Protein AF-A0AAD9NAH0-F1 (afdb_monomer)

Mean predicted aligned error: 8.07 Å

Solvent-accessible surface area (backbone atoms only — not comparable to full-atom values): 16001 Å² total; per-residue (Å²): 136,70,87,91,68,84,84,87,86,88,79,68,92,89,64,95,70,77,96,64,99,73,86,85,85,85,81,62,38,52,74,70,49,44,52,53,47,44,48,63,75,26,64,94,33,66,68,57,35,50,52,53,53,53,50,35,73,74,32,60,63,52,41,63,46,26,30,40,62,69,46,34,51,51,50,52,53,46,51,52,56,45,69,72,42,98,57,91,63,80,84,70,66,48,70,48,54,46,52,54,48,44,54,51,49,38,28,24,74,56,28,81,91,35,63,83,63,50,66,94,83,39,46,65,61,50,40,76,72,43,29,68,41,54,51,21,48,8,46,44,22,26,55,26,58,73,36,88,72,66,52,66,74,38,44,66,65,55,30,59,64,30,65,51,47,77,79,43,51,45,29,56,63,49,41,84,42,77,48,86,49,99,47,84,92,41,68,48,72,30,32,27,47,86,38,69,69,56,31,29,44,30,15,22,54,31,46,73,76,43,64,67,69,62,58,52,59,46,68,66,44,72,66,45,32,66,77,38,46,70,30,51,52,29,38,48,37,48,71,71,33,76,92,34,39,64,61,54,55,53,50,51,56,48,57,80,72,56,59,66,87,83,55,65,75,76,77,75,82,73,87,75,133

Radius of gyration: 20.28 Å; Cα contacts (8 Å, |Δi|>4): 269; chains: 1; bounding box: 57×53×48 Å

Organism: Ridgeia piscesae (NCBI:txid27915)

Sequence (273 aa):
MLPGARIVITSRPGCNLPPCNRTIEVNGFTDDSIQNYIEQFSRDNNELKVFIGDYLKNNVNIASMCYLPVHCNFVCVCLSDMRLSTQSAPAVTTMTQLYVLAAINLAKKLHPALKQINMQSNSKLFFDTVGNSLICHSELAKNNTMSTPVRILCCQRDLDDFGVHEKDRGTGFLAECQMHGKTACFKCKCWTFNHLTLQEMFAAIGLLRGPQQALLQLVKDKDSIRQREVLIKFVIGLWCDSQNTWFMEHLDSVRDQLDPQTHPHPGKLTHSV

pLDDT: mean 83.23, std 14.76, range [27.69, 97.5]

Structure (mmCIF, N/CA/C/O backbone):
data_AF-A0AAD9NAH0-F1
#
_entry.id   AF-A0AAD9NAH0-F1
#
loop_
_atom_site.group_PDB
_atom_site.id
_atom_site.type_symbol
_atom_site.label_atom_id
_atom_site.label_alt_id
_atom_site.label_comp_id
_atom_site.label_asym_id
_atom_site.label_entity_id
_atom_site.label_seq_id
_atom_site.pdbx_PDB_ins_code
_atom_site.Cartn_x
_atom_site.Cartn_y
_atom_site.Cartn_z
_atom_site.occupancy
_atom_site.B_iso_or_equiv
_atom_site.auth_seq_id
_atom_site.auth_comp_id
_atom_site.auth_asym_id
_atom_site.auth_atom_id
_atom_site.pdbx_PDB_model_num
ATOM 1 N N . MET A 1 1 ? 17.352 -28.408 -19.191 1.00 74.31 1 MET A N 1
ATOM 2 C CA . MET A 1 1 ? 15.883 -28.196 -19.168 1.00 74.31 1 MET A CA 1
ATOM 3 C C . MET A 1 1 ? 15.226 -29.380 -18.472 1.00 74.31 1 MET A C 1
ATOM 5 O O . MET A 1 1 ? 15.871 -30.415 -18.393 1.00 74.31 1 MET A O 1
ATOM 9 N N . LEU A 1 2 ? 14.005 -29.230 -17.947 1.00 88.44 2 LEU A N 1
ATOM 10 C CA . LEU A 1 2 ? 13.266 -30.281 -17.228 1.00 88.44 2 LEU A CA 1
ATOM 11 C C . LEU A 1 2 ? 12.086 -30.771 -18.095 1.00 88.44 2 LEU A C 1
ATOM 13 O O . LEU A 1 2 ? 11.027 -30.140 -18.067 1.00 88.44 2 LEU A O 1
ATOM 17 N N . PRO A 1 3 ? 12.249 -31.837 -18.906 1.00 89.00 3 PRO A N 1
ATOM 18 C CA . PRO A 1 3 ? 11.187 -32.332 -19.782 1.00 89.00 3 PRO A CA 1
ATOM 19 C C . PRO A 1 3 ? 9.946 -32.760 -18.988 1.00 89.00 3 PRO A C 1
ATOM 21 O O . PRO A 1 3 ? 10.064 -33.379 -17.935 1.00 89.00 3 PRO A O 1
ATOM 24 N N . GLY A 1 4 ? 8.753 -32.424 -19.485 1.00 90.12 4 GLY A N 1
ATOM 25 C CA . GLY A 1 4 ? 7.474 -32.760 -18.841 1.00 90.12 4 GLY A CA 1
ATOM 26 C C . GLY A 1 4 ? 7.061 -31.850 -17.675 1.00 90.12 4 GLY A C 1
ATOM 27 O O . GLY A 1 4 ? 5.945 -31.985 -17.170 1.00 90.12 4 GLY A O 1
ATOM 28 N N . ALA A 1 5 ? 7.909 -30.902 -17.261 1.00 93.06 5 ALA A N 1
ATOM 29 C CA . ALA A 1 5 ? 7.538 -29.913 -16.254 1.00 93.06 5 ALA A CA 1
ATOM 30 C C . ALA A 1 5 ? 6.435 -28.974 -16.773 1.00 93.06 5 ALA A C 1
ATOM 32 O O . ALA A 1 5 ? 6.455 -28.543 -17.926 1.00 93.06 5 ALA A O 1
ATOM 33 N N . ARG A 1 6 ? 5.484 -28.624 -15.898 1.00 92.19 6 ARG A N 1
ATOM 34 C CA . ARG A 1 6 ? 4.478 -27.583 -16.156 1.00 92.19 6 ARG A CA 1
ATOM 35 C C . ARG A 1 6 ? 4.912 -26.296 -15.470 1.00 92.19 6 ARG A C 1
ATOM 37 O O . ARG A 1 6 ? 5.282 -26.325 -14.300 1.00 92.19 6 ARG A O 1
ATOM 44 N N . ILE A 1 7 ? 4.849 -25.184 -16.194 1.00 91.12 7 ILE A N 1
ATOM 45 C CA . ILE A 1 7 ? 5.212 -23.859 -15.690 1.00 91.12 7 ILE A CA 1
ATOM 46 C C . ILE A 1 7 ? 3.944 -23.010 -15.662 1.00 91.12 7 ILE A C 1
ATOM 48 O O . ILE A 1 7 ? 3.229 -22.928 -16.658 1.00 91.12 7 ILE A O 1
ATOM 52 N N . VAL A 1 8 ? 3.674 -22.388 -14.516 1.00 94.19 8 VAL A N 1
ATOM 53 C CA . VAL A 1 8 ? 2.624 -21.378 -14.362 1.00 94.19 8 VAL A CA 1
ATOM 54 C C . VAL A 1 8 ? 3.317 -20.043 -14.137 1.00 94.19 8 VAL A C 1
ATOM 56 O O . VAL A 1 8 ? 4.137 -19.922 -13.230 1.00 94.19 8 VAL A O 1
ATOM 59 N N . ILE A 1 9 ? 3.007 -19.061 -14.980 1.00 91.75 9 ILE A N 1
ATOM 60 C CA . ILE A 1 9 ? 3.555 -17.707 -14.894 1.00 91.75 9 ILE A CA 1
ATOM 61 C C . ILE A 1 9 ? 2.402 -16.770 -14.553 1.00 91.75 9 ILE A C 1
ATOM 63 O O . ILE A 1 9 ? 1.382 -16.771 -15.238 1.00 91.75 9 ILE A O 1
ATOM 67 N N . THR A 1 10 ? 2.568 -15.971 -13.503 1.00 92.31 10 THR A N 1
ATOM 68 C CA . THR A 1 10 ? 1.651 -14.881 -13.163 1.00 92.31 10 THR A CA 1
ATOM 69 C C . THR A 1 10 ? 2.269 -13.554 -13.585 1.00 92.31 10 THR A C 1
ATOM 71 O O . THR A 1 10 ? 3.486 -13.371 -13.525 1.00 92.31 10 THR A O 1
ATOM 74 N N . SER A 1 11 ? 1.445 -12.626 -14.067 1.00 86.06 11 SER A N 1
ATOM 75 C CA . SER A 1 11 ? 1.924 -11.326 -14.532 1.00 86.06 11 SER A CA 1
ATOM 76 C C . SER A 1 11 ? 0.834 -10.265 -14.488 1.00 86.06 11 SER A C 1
ATOM 78 O O . SER A 1 11 ? -0.351 -10.594 -14.541 1.00 86.06 11 SER A O 1
ATOM 80 N N . ARG A 1 12 ? 1.238 -8.992 -14.410 1.00 80.88 12 ARG A N 1
ATOM 81 C CA . ARG A 1 12 ? 0.324 -7.865 -14.629 1.00 80.88 12 ARG A CA 1
ATOM 82 C C . ARG A 1 12 ? -0.001 -7.764 -16.131 1.00 80.88 12 ARG A C 1
ATOM 84 O O . ARG A 1 12 ? 0.825 -8.151 -16.965 1.00 80.88 12 ARG A O 1
ATOM 91 N N . PRO A 1 13 ? -1.169 -7.217 -16.507 1.00 77.75 13 PRO A N 1
ATOM 92 C CA . PRO A 1 13 ? -1.475 -6.951 -17.907 1.00 77.75 13 PRO A CA 1
ATOM 93 C C . PRO A 1 13 ? -0.401 -6.071 -18.562 1.00 77.75 13 PRO A C 1
ATOM 95 O O . PRO A 1 13 ? 0.027 -5.070 -17.994 1.00 77.75 13 PRO A O 1
ATOM 98 N N . GLY A 1 14 ? 0.010 -6.415 -19.784 1.00 73.06 14 GLY A N 1
ATOM 99 C CA . GLY A 1 14 ? 0.974 -5.622 -20.557 1.00 73.06 14 GLY A CA 1
ATOM 100 C C . GLY A 1 14 ? 2.451 -5.964 -20.341 1.00 73.06 14 GLY A C 1
ATOM 101 O O . GLY A 1 14 ? 3.299 -5.290 -20.919 1.00 73.06 14 GLY A O 1
ATOM 102 N N . CYS A 1 15 ? 2.782 -6.998 -19.565 1.00 75.88 15 CYS A N 1
ATOM 103 C CA . CYS A 1 15 ? 4.139 -7.545 -19.541 1.00 75.88 15 CYS A CA 1
ATOM 104 C C . CYS A 1 15 ? 4.410 -8.449 -20.757 1.00 75.88 15 CYS A C 1
ATOM 106 O O . CYS A 1 15 ? 3.529 -9.181 -21.211 1.00 75.88 15 CYS A O 1
ATOM 108 N N . ASN A 1 16 ? 5.655 -8.451 -21.242 1.00 81.56 16 ASN A N 1
ATOM 109 C CA . ASN A 1 16 ? 6.102 -9.377 -22.282 1.00 81.56 16 ASN A CA 1
ATOM 110 C C . ASN A 1 16 ? 6.294 -10.775 -21.681 1.00 81.56 16 ASN A C 1
ATOM 112 O O . ASN A 1 16 ? 7.205 -10.991 -20.881 1.00 81.56 16 ASN A O 1
ATOM 116 N N . LEU A 1 17 ? 5.428 -11.713 -22.061 1.00 84.81 17 LEU A N 1
ATOM 117 C CA . LEU A 1 17 ? 5.468 -13.100 -21.602 1.00 84.81 17 LEU A CA 1
ATOM 118 C C . LEU A 1 17 ? 6.035 -14.027 -22.685 1.00 84.81 17 LEU A C 1
ATOM 120 O O . LEU A 1 17 ? 5.834 -13.769 -23.874 1.00 84.81 17 LEU A O 1
ATOM 124 N N . PRO A 1 18 ? 6.727 -15.117 -22.302 1.00 87.88 18 PRO A N 1
ATOM 125 C CA . PRO A 1 18 ? 7.081 -16.161 -23.255 1.00 87.88 18 PRO A CA 1
ATOM 126 C C . PRO A 1 18 ? 5.810 -16.828 -23.818 1.00 87.88 18 PRO A C 1
ATOM 128 O O . PRO A 1 18 ? 4.748 -16.738 -23.198 1.00 87.88 18 PRO A O 1
ATOM 131 N N . PRO A 1 19 ? 5.892 -17.532 -24.962 1.00 88.81 19 PRO A N 1
ATOM 132 C CA . PRO A 1 19 ? 4.758 -18.277 -25.500 1.00 88.81 19 PRO A CA 1
ATOM 133 C C . PRO A 1 19 ? 4.186 -19.269 -24.472 1.00 88.81 19 PRO A C 1
ATOM 135 O O . PRO A 1 19 ? 4.874 -20.193 -24.039 1.00 88.81 19 PRO A O 1
ATOM 138 N N . CYS A 1 20 ? 2.920 -19.081 -24.092 1.00 89.94 20 CYS A N 1
ATOM 139 C CA . CYS A 1 20 ? 2.201 -19.929 -23.138 1.00 89.94 20 CYS A CA 1
ATOM 140 C C . CYS A 1 20 ? 1.167 -20.799 -23.864 1.00 89.94 20 CYS A C 1
ATOM 142 O O . CYS A 1 20 ? 0.464 -20.325 -24.752 1.00 89.94 20 CYS A O 1
ATOM 144 N N . ASN A 1 21 ? 1.010 -22.065 -23.455 1.00 93.44 21 ASN A N 1
ATOM 145 C CA . ASN A 1 21 ? -0.022 -22.943 -24.029 1.00 93.44 21 ASN A CA 1
ATOM 146 C C . ASN A 1 21 ? -1.450 -22.516 -23.659 1.00 93.44 21 ASN A C 1
ATOM 148 O O . ASN A 1 21 ? -2.397 -22.865 -24.359 1.00 93.44 21 ASN A O 1
ATOM 152 N N . ARG A 1 22 ? -1.611 -21.836 -22.517 1.00 93.38 22 ARG A N 1
ATOM 153 C CA . ARG A 1 22 ? -2.884 -21.334 -21.994 1.00 93.38 22 ARG A CA 1
ATOM 154 C C . ARG A 1 22 ? -2.652 -20.011 -21.276 1.00 93.38 22 ARG A C 1
ATOM 156 O O . ARG A 1 22 ? -1.635 -19.856 -20.602 1.00 93.38 22 ARG A O 1
ATOM 163 N N . THR A 1 23 ? -3.638 -19.128 -21.368 1.00 91.94 23 THR A N 1
ATOM 164 C CA . THR A 1 23 ? -3.687 -17.854 -20.648 1.00 91.94 23 THR A CA 1
ATOM 165 C C . THR A 1 23 ? -5.020 -17.777 -19.921 1.00 91.94 23 THR A C 1
ATOM 167 O O . THR A 1 23 ? -6.053 -18.114 -20.497 1.00 91.94 23 THR A O 1
ATOM 170 N N . ILE A 1 24 ? -4.988 -17.384 -18.650 1.00 92.81 24 ILE A N 1
ATOM 171 C CA . ILE A 1 24 ? -6.172 -17.214 -17.805 1.00 92.81 24 ILE A CA 1
ATOM 172 C C . ILE A 1 24 ? -6.090 -15.817 -17.197 1.00 92.81 24 ILE A C 1
ATOM 174 O O . ILE A 1 24 ? -5.034 -15.428 -16.697 1.00 92.81 24 ILE A O 1
ATOM 178 N N . GLU A 1 25 ? -7.196 -15.082 -17.240 1.00 91.69 25 GLU A N 1
ATOM 179 C CA . GLU A 1 25 ? -7.344 -13.796 -16.562 1.00 91.69 25 GLU A CA 1
ATOM 180 C C . GLU A 1 25 ? -8.035 -13.997 -15.208 1.00 91.69 25 GLU A C 1
ATOM 182 O O . GLU A 1 25 ? -8.984 -14.774 -15.093 1.00 91.69 25 GLU A O 1
ATOM 187 N N . VAL A 1 26 ? -7.533 -13.328 -14.168 1.00 91.19 26 VAL A N 1
ATOM 188 C CA . VAL A 1 26 ? -8.085 -13.407 -12.809 1.00 91.19 26 VAL A CA 1
ATOM 189 C C . VAL A 1 26 ? -8.925 -12.157 -12.543 1.00 91.19 26 VAL A C 1
ATOM 191 O O . VAL A 1 26 ? -8.387 -11.093 -12.246 1.00 91.19 26 VAL A O 1
ATOM 194 N N . ASN A 1 27 ? -10.248 -12.312 -12.613 1.00 88.50 27 ASN A N 1
ATOM 195 C CA . ASN A 1 27 ? -11.243 -11.233 -12.540 1.00 88.50 27 ASN A CA 1
ATOM 196 C C . ASN A 1 27 ? -11.702 -10.892 -11.106 1.00 88.50 27 ASN A C 1
ATOM 198 O O . ASN A 1 27 ? -12.861 -10.574 -10.895 1.00 88.50 27 ASN A O 1
ATOM 202 N N . GLY A 1 28 ? -10.838 -10.990 -10.094 1.00 92.75 28 GLY A N 1
ATOM 203 C CA . GLY A 1 28 ? -11.181 -10.538 -8.735 1.00 92.75 28 GLY A CA 1
ATOM 204 C C . GLY A 1 28 ? -12.429 -11.187 -8.103 1.00 92.75 28 GLY A C 1
ATOM 205 O O . GLY A 1 28 ? -12.752 -12.345 -8.363 1.00 92.75 28 GLY A O 1
ATOM 206 N N . PHE A 1 29 ? -13.082 -10.450 -7.204 1.00 96.12 29 PHE A N 1
ATOM 207 C CA . PHE A 1 29 ? -14.269 -10.859 -6.455 1.00 96.12 29 PHE A CA 1
ATOM 208 C C . PHE A 1 29 ? -15.564 -10.380 -7.111 1.00 96.12 29 PHE A C 1
ATOM 210 O O . PHE A 1 29 ? -15.693 -9.222 -7.488 1.00 96.12 29 PHE A O 1
ATOM 217 N N . THR A 1 30 ? -16.560 -11.263 -7.152 1.00 95.31 30 THR A N 1
ATOM 218 C CA . THR A 1 30 ? -17.965 -10.891 -7.372 1.00 95.31 30 THR A CA 1
ATOM 219 C C . THR A 1 30 ? -18.569 -10.276 -6.111 1.00 95.31 30 THR A C 1
ATOM 221 O O . THR A 1 30 ? -18.022 -10.461 -5.024 1.00 95.31 30 THR A O 1
ATOM 224 N N . ASP A 1 31 ? -19.725 -9.619 -6.223 1.00 93.50 31 ASP A N 1
ATOM 225 C CA . ASP A 1 31 ? -20.440 -9.075 -5.057 1.00 93.50 31 ASP A CA 1
ATOM 226 C C . ASP A 1 31 ? -20.693 -10.149 -3.984 1.00 93.50 31 ASP A C 1
ATOM 228 O O . ASP A 1 31 ? -20.408 -9.926 -2.808 1.00 93.50 31 ASP A O 1
ATOM 232 N N . ASP A 1 32 ? -21.098 -11.357 -4.390 1.00 95.44 32 ASP A N 1
ATOM 233 C CA . ASP A 1 32 ? -21.257 -12.504 -3.485 1.00 95.44 32 ASP A CA 1
ATOM 234 C C . ASP A 1 32 ? -19.934 -12.897 -2.810 1.00 95.44 32 ASP A C 1
ATOM 236 O O . ASP A 1 32 ? -19.897 -13.227 -1.625 1.00 95.44 32 ASP A O 1
ATOM 240 N N . SER A 1 33 ? -18.817 -12.841 -3.543 1.00 95.75 33 SER A N 1
ATOM 241 C CA . SER A 1 33 ? -17.488 -13.130 -2.988 1.00 95.75 33 SER A CA 1
ATOM 242 C C . SER A 1 33 ? -17.047 -12.058 -1.990 1.00 95.75 33 SER A C 1
ATOM 244 O O . SER A 1 33 ? -16.426 -12.397 -0.985 1.00 95.75 33 SER A O 1
ATOM 246 N N . ILE A 1 34 ? -17.393 -10.787 -2.227 1.00 95.88 34 ILE A N 1
ATOM 247 C CA . ILE A 1 34 ? -17.151 -9.683 -1.288 1.00 95.88 34 ILE A CA 1
ATOM 248 C C . ILE A 1 34 ? -17.945 -9.919 0.002 1.00 95.88 34 ILE A C 1
ATOM 250 O O . ILE A 1 34 ? -17.367 -9.847 1.085 1.00 95.88 34 ILE A O 1
ATOM 254 N N . GLN A 1 35 ? -19.235 -10.260 -0.093 1.00 95.25 35 GLN A N 1
ATOM 255 C CA . GLN A 1 35 ? -20.054 -10.563 1.088 1.00 95.25 35 GLN A CA 1
ATOM 256 C C . GLN A 1 35 ? -19.503 -11.763 1.865 1.00 95.25 35 GLN A C 1
ATOM 258 O O . GLN A 1 35 ? -19.259 -11.652 3.066 1.00 95.25 35 GLN A O 1
ATOM 263 N N . ASN A 1 36 ? -19.193 -12.865 1.177 1.00 96.50 36 ASN A N 1
ATOM 264 C CA . ASN A 1 36 ? -18.581 -14.047 1.791 1.00 96.50 36 ASN A CA 1
ATOM 265 C C . ASN A 1 36 ? -17.241 -13.719 2.467 1.00 96.50 36 ASN A C 1
ATOM 267 O O . ASN A 1 36 ? -16.935 -14.236 3.542 1.00 96.50 36 ASN A O 1
ATOM 271 N N . TYR A 1 37 ? -16.431 -12.849 1.861 1.00 96.81 37 TYR A N 1
ATOM 272 C CA . TYR A 1 37 ? -15.177 -12.406 2.458 1.00 96.81 37 TYR A CA 1
ATOM 273 C C . TYR A 1 37 ? -15.418 -11.612 3.750 1.00 96.81 37 TYR A C 1
ATOM 275 O O . TYR A 1 37 ? -14.763 -11.878 4.756 1.00 96.81 37 TYR A O 1
ATOM 283 N N . ILE A 1 38 ? -16.372 -10.676 3.758 1.00 96.12 38 ILE A N 1
ATOM 284 C CA . ILE A 1 38 ? -16.727 -9.878 4.945 1.00 96.12 38 ILE A CA 1
ATOM 285 C C . ILE A 1 38 ? -17.256 -10.774 6.068 1.00 96.12 38 ILE A C 1
ATOM 287 O O . ILE A 1 38 ? -16.896 -10.577 7.232 1.00 96.12 38 ILE A O 1
ATOM 291 N N . GLU A 1 39 ? -18.070 -11.775 5.725 1.00 95.62 39 GLU A N 1
ATOM 292 C CA . GLU A 1 39 ? -18.559 -12.787 6.661 1.00 95.62 39 GLU A CA 1
ATOM 293 C C . GLU A 1 39 ? -17.417 -13.577 7.296 1.00 95.62 39 GLU A C 1
ATOM 295 O O . GLU A 1 39 ? -17.388 -13.742 8.514 1.00 95.62 39 GLU A O 1
ATOM 300 N N . GLN A 1 40 ? -16.452 -14.030 6.492 1.00 96.44 40 GLN A N 1
ATOM 301 C CA . GLN A 1 40 ? -15.286 -14.751 6.999 1.00 96.44 40 GLN A CA 1
ATOM 302 C C . GLN A 1 40 ? -14.367 -13.853 7.832 1.00 96.44 40 GLN A C 1
ATOM 304 O O . GLN A 1 40 ? -13.881 -14.281 8.877 1.00 96.44 40 GLN A O 1
ATOM 309 N N . PHE A 1 41 ? -14.151 -12.610 7.402 1.00 95.88 41 PHE A N 1
ATOM 310 C CA . PHE A 1 41 ? -13.332 -11.633 8.117 1.00 95.88 41 PHE A CA 1
ATOM 311 C C . PHE A 1 41 ? -13.932 -11.277 9.484 1.00 95.88 41 PHE A C 1
ATOM 313 O O . PHE A 1 41 ? -13.210 -11.171 10.472 1.00 95.88 41 PHE A O 1
ATOM 320 N N . SER A 1 42 ? -15.257 -11.126 9.548 1.00 94.62 42 SER A N 1
ATOM 321 C CA . SER A 1 42 ? -15.997 -10.694 10.742 1.00 94.62 42 SER A CA 1
ATOM 322 C C . SER A 1 42 ? -16.690 -11.857 11.458 1.00 94.62 42 SER A C 1
ATOM 324 O O . SER A 1 42 ? -17.678 -11.641 12.162 1.00 94.62 42 SER A O 1
ATOM 326 N N . ARG A 1 43 ? -16.204 -13.092 11.266 1.00 93.44 43 ARG A N 1
ATOM 327 C CA . ARG A 1 43 ? -16.887 -14.329 11.681 1.00 93.44 43 ARG A CA 1
ATOM 328 C C . ARG A 1 43 ? -17.302 -14.331 13.152 1.00 93.44 43 ARG A C 1
ATOM 330 O O . ARG A 1 43 ? -18.406 -14.763 13.471 1.00 93.44 43 ARG A O 1
ATOM 337 N N . ASP A 1 44 ? -16.446 -13.794 14.014 1.00 92.38 44 ASP A N 1
ATOM 338 C CA . ASP A 1 44 ? -16.649 -13.768 15.466 1.00 92.38 44 ASP A CA 1
ATOM 339 C C . ASP A 1 44 ? -17.220 -12.428 15.972 1.00 92.38 44 ASP A C 1
ATOM 341 O O . ASP A 1 44 ? -17.337 -12.205 17.175 1.00 92.38 44 ASP A O 1
ATOM 345 N N . ASN A 1 45 ? -17.573 -11.507 15.067 1.00 93.38 45 ASN A N 1
ATOM 346 C CA . ASN A 1 45 ? -18.058 -10.172 15.404 1.00 93.38 45 ASN A CA 1
ATOM 347 C C . ASN A 1 45 ? -19.177 -9.731 14.444 1.00 93.38 45 ASN A C 1
ATOM 349 O O . ASN A 1 45 ? -18.960 -9.002 13.474 1.00 93.38 45 ASN A O 1
ATOM 353 N N . ASN A 1 46 ? -20.408 -10.165 14.737 1.00 93.06 46 ASN A N 1
ATOM 354 C CA . ASN A 1 46 ? -21.590 -9.832 13.930 1.00 93.06 46 ASN A CA 1
ATOM 355 C C . ASN A 1 46 ? -21.832 -8.320 13.838 1.00 93.06 46 ASN A C 1
ATOM 357 O O . ASN A 1 46 ? -22.281 -7.796 12.825 1.00 93.06 46 ASN A O 1
ATOM 361 N N . GLU A 1 47 ? -21.502 -7.621 14.910 1.00 91.94 47 GLU A N 1
ATOM 362 C CA . GLU A 1 47 ? -21.564 -6.181 15.004 1.00 91.94 47 GLU A CA 1
ATOM 363 C C . GLU A 1 47 ? -20.666 -5.531 13.936 1.00 91.94 47 GLU A C 1
ATOM 365 O O . GLU A 1 47 ? -21.138 -4.695 13.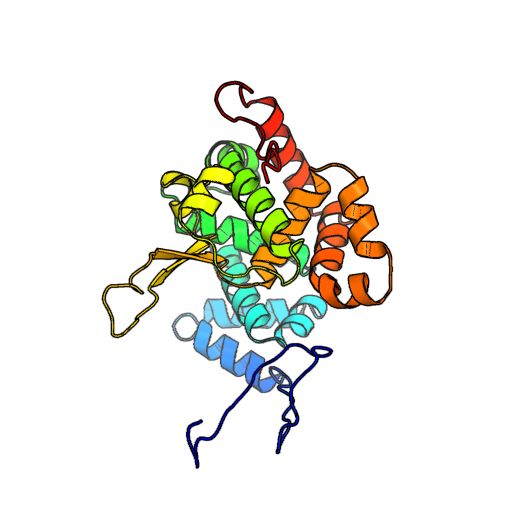158 1.00 91.94 47 GLU A O 1
ATOM 370 N N . LEU A 1 48 ? -19.396 -5.951 13.847 1.00 92.31 48 LEU A N 1
ATOM 371 C CA . LEU A 1 48 ? -18.428 -5.519 12.831 1.00 92.31 48 LEU A CA 1
ATOM 372 C C . LEU A 1 48 ? -18.893 -5.852 11.415 1.00 92.31 48 LEU A C 1
ATOM 374 O O . LEU A 1 48 ? -18.797 -4.995 10.537 1.00 92.31 48 LEU A O 1
ATOM 378 N N . LYS A 1 49 ? -19.460 -7.047 11.218 1.00 94.00 49 LYS A N 1
ATOM 379 C CA . LYS A 1 49 ? -20.033 -7.466 9.935 1.00 94.00 49 LYS A CA 1
ATOM 380 C C . LYS A 1 49 ? -21.078 -6.467 9.433 1.00 94.00 49 LYS A C 1
ATOM 382 O O . LYS A 1 49 ? -20.986 -6.015 8.295 1.00 94.00 49 LYS A O 1
ATOM 387 N N . VAL A 1 50 ? -22.042 -6.106 10.288 1.00 92.56 50 VAL A N 1
ATOM 388 C CA . VAL A 1 50 ? -23.110 -5.147 9.951 1.00 92.56 50 VAL A CA 1
ATOM 389 C C . VAL A 1 50 ? -22.515 -3.788 9.594 1.00 92.56 50 VAL A C 1
ATOM 391 O O . VAL A 1 50 ? -22.839 -3.237 8.550 1.00 92.56 50 VAL A O 1
ATOM 394 N N . PHE A 1 51 ? -21.571 -3.291 10.396 1.00 91.88 51 PHE A N 1
ATOM 395 C CA . PHE A 1 51 ? -20.925 -2.003 10.133 1.00 91.88 51 PHE A CA 1
ATOM 396 C C . PHE A 1 51 ? -20.178 -1.964 8.797 1.00 91.88 51 PHE A C 1
ATOM 398 O O . PHE A 1 51 ? -20.349 -1.013 8.040 1.00 91.88 51 PHE A O 1
ATOM 405 N N . ILE A 1 52 ? -19.371 -2.984 8.486 1.00 92.44 52 ILE A N 1
ATOM 406 C CA . ILE A 1 52 ? -18.651 -3.049 7.206 1.00 92.44 52 ILE A CA 1
ATOM 407 C C . ILE A 1 52 ? -19.650 -3.120 6.045 1.00 92.44 52 ILE A C 1
ATOM 409 O O . ILE A 1 52 ? -19.508 -2.376 5.075 1.00 92.44 52 ILE A O 1
ATOM 413 N N . GLY A 1 53 ? -20.676 -3.970 6.154 1.00 92.19 53 GLY A N 1
ATOM 414 C CA . GLY A 1 53 ? -21.715 -4.106 5.131 1.00 92.19 53 GLY A CA 1
ATOM 415 C C . GLY A 1 53 ? -22.451 -2.792 4.860 1.00 92.19 53 GLY A C 1
ATOM 416 O O . GLY A 1 53 ? -22.552 -2.366 3.707 1.00 92.19 53 GLY A O 1
ATOM 417 N N . ASP A 1 54 ? -22.894 -2.105 5.914 1.00 91.00 54 ASP A N 1
ATOM 418 C CA . ASP A 1 54 ? -23.579 -0.814 5.810 1.00 91.00 54 ASP A CA 1
ATOM 419 C C . ASP A 1 54 ? -22.660 0.279 5.260 1.00 91.00 54 ASP A C 1
ATOM 421 O O . ASP A 1 54 ? -23.084 1.100 4.441 1.00 91.00 54 ASP A O 1
ATOM 425 N N . TYR A 1 55 ? -21.385 0.286 5.660 1.00 89.88 55 TYR A N 1
ATOM 426 C CA . TYR A 1 55 ? -20.414 1.239 5.137 1.00 89.88 55 TYR A CA 1
ATOM 427 C C . TYR A 1 55 ? -20.241 1.072 3.625 1.00 89.88 55 TYR A C 1
ATOM 429 O O . TYR A 1 55 ? -20.331 2.054 2.890 1.00 89.88 55 TYR A O 1
ATOM 437 N N . LEU A 1 56 ? -20.036 -0.158 3.144 1.00 91.06 56 LEU A N 1
ATOM 438 C CA . LEU A 1 56 ? -19.876 -0.441 1.716 1.00 91.06 56 LEU A CA 1
ATOM 439 C C . LEU A 1 56 ? -21.142 -0.113 0.922 1.00 91.06 56 LEU A C 1
ATOM 441 O O . LEU A 1 56 ? -21.053 0.490 -0.145 1.00 91.06 56 LEU A O 1
ATOM 445 N N . LYS A 1 57 ? -22.321 -0.434 1.466 1.00 90.38 57 LYS A N 1
ATOM 446 C CA . LYS A 1 57 ? -23.612 -0.119 0.841 1.00 90.38 57 LYS A CA 1
ATOM 447 C C . LYS A 1 57 ? -23.798 1.383 0.614 1.00 90.38 57 LYS A C 1
ATOM 449 O O . LYS A 1 57 ? -24.335 1.781 -0.416 1.00 90.38 57 LYS A O 1
ATOM 454 N N . ASN A 1 58 ? -23.341 2.209 1.555 1.00 89.00 58 ASN A N 1
ATOM 455 C CA . ASN A 1 58 ? -23.455 3.666 1.474 1.00 89.00 58 ASN A CA 1
ATOM 456 C C . ASN A 1 58 ? -22.273 4.340 0.748 1.00 89.00 58 ASN A C 1
ATOM 458 O O . ASN A 1 58 ? -22.369 5.512 0.395 1.00 89.00 58 ASN A O 1
ATOM 462 N N . ASN A 1 59 ? -21.173 3.622 0.493 1.00 87.31 59 ASN A N 1
ATOM 463 C CA . ASN A 1 59 ? -19.958 4.156 -0.130 1.00 87.31 59 ASN A CA 1
ATOM 464 C C . ASN A 1 59 ? -19.578 3.350 -1.380 1.00 87.31 59 ASN A C 1
ATOM 466 O O . ASN A 1 59 ? -18.604 2.593 -1.380 1.00 87.31 59 ASN A O 1
ATOM 470 N N . VAL A 1 60 ? -20.320 3.561 -2.473 1.00 88.62 60 VAL A N 1
ATOM 471 C CA . VAL A 1 60 ? -20.166 2.826 -3.746 1.00 88.62 60 VAL A CA 1
ATOM 472 C C . VAL A 1 60 ? -18.729 2.850 -4.279 1.00 88.62 60 VAL A C 1
ATOM 474 O O . VAL A 1 60 ? -18.248 1.842 -4.790 1.00 88.62 60 VAL A O 1
ATOM 477 N N . ASN A 1 61 ? -18.002 3.958 -4.108 1.00 86.06 61 ASN A N 1
ATOM 478 C CA . ASN A 1 61 ? -16.600 4.045 -4.525 1.00 86.06 61 ASN A CA 1
ATOM 479 C C . ASN A 1 61 ? -15.721 3.023 -3.794 1.00 86.06 61 ASN A C 1
ATOM 481 O O . ASN A 1 61 ? -14.948 2.312 -4.431 1.00 86.06 61 ASN A O 1
ATOM 485 N N . ILE A 1 62 ? -15.875 2.888 -2.477 1.00 87.38 62 ILE A N 1
ATOM 486 C CA . ILE A 1 62 ? -15.123 1.912 -1.681 1.00 87.38 62 ILE A CA 1
ATOM 487 C C . ILE A 1 62 ? -15.592 0.485 -1.977 1.00 87.38 62 ILE A C 1
ATOM 489 O O . ILE A 1 62 ? -14.761 -0.414 -2.117 1.00 87.38 62 ILE A O 1
ATOM 493 N N . ALA A 1 63 ? -16.900 0.277 -2.147 1.00 89.94 63 ALA A N 1
ATOM 494 C CA . ALA A 1 63 ? -17.441 -1.018 -2.559 1.00 89.94 63 ALA A CA 1
ATOM 495 C C . ALA A 1 63 ? -16.853 -1.475 -3.901 1.00 89.94 63 ALA A C 1
ATOM 497 O O . ALA A 1 63 ? -16.376 -2.602 -4.005 1.00 89.94 63 ALA A O 1
ATOM 498 N N . SER A 1 64 ? -16.764 -0.578 -4.888 1.00 90.38 64 SER A N 1
ATOM 499 C CA . SER A 1 64 ? -16.187 -0.892 -6.201 1.00 90.38 64 SER A CA 1
ATOM 500 C C . SER A 1 64 ? -14.711 -1.303 -6.126 1.00 90.38 64 SER A C 1
ATOM 502 O O . SER A 1 64 ? -14.258 -2.150 -6.893 1.00 90.38 64 SER A O 1
ATOM 504 N N . MET A 1 65 ? -13.953 -0.769 -5.160 1.00 88.81 65 MET A N 1
ATOM 505 C CA . MET A 1 65 ? -12.554 -1.154 -4.955 1.00 88.81 65 MET A CA 1
ATOM 506 C C . MET A 1 65 ? -12.420 -2.583 -4.423 1.00 88.81 65 MET A C 1
ATOM 508 O O . MET A 1 65 ? -11.429 -3.242 -4.737 1.00 88.81 65 MET A O 1
ATOM 512 N N . CYS A 1 66 ? -13.406 -3.074 -3.662 1.00 92.44 66 CYS A N 1
ATOM 513 C CA . CYS A 1 66 ? -13.400 -4.407 -3.049 1.00 92.44 66 CYS A CA 1
ATOM 514 C C . CYS A 1 66 ? -13.493 -5.556 -4.066 1.00 92.44 66 CYS A C 1
ATOM 516 O O . CYS A 1 66 ? -13.234 -6.700 -3.700 1.00 92.44 66 CYS A O 1
ATOM 518 N N . TYR A 1 67 ? -13.767 -5.261 -5.341 1.00 93.44 67 TYR A N 1
ATOM 519 C CA . TYR A 1 67 ? -13.584 -6.215 -6.437 1.00 93.44 67 TYR A CA 1
ATOM 520 C C . TYR A 1 67 ? -12.156 -6.784 -6.469 1.00 93.44 67 TYR A C 1
ATOM 522 O O . TYR A 1 67 ? -11.951 -7.949 -6.799 1.00 93.44 67 TYR A O 1
ATOM 530 N N . LEU A 1 68 ? -11.141 -5.998 -6.093 1.00 91.56 68 LEU A N 1
ATOM 531 C CA . LEU A 1 68 ? -9.786 -6.518 -5.918 1.00 91.56 68 LEU A CA 1
ATOM 532 C C . LEU A 1 68 ? -9.648 -7.127 -4.510 1.00 91.56 68 LEU A C 1
ATOM 534 O O . LEU A 1 68 ? -9.764 -6.388 -3.529 1.00 91.56 68 LEU A O 1
ATOM 538 N N . PRO A 1 69 ? -9.318 -8.428 -4.368 1.00 92.06 69 PRO A N 1
ATOM 539 C CA . PRO A 1 69 ? -9.263 -9.091 -3.059 1.00 92.06 69 PRO A CA 1
ATOM 540 C C . PRO A 1 69 ? -8.350 -8.398 -2.040 1.00 92.06 69 PRO A C 1
ATOM 542 O O . PRO A 1 69 ? -8.685 -8.296 -0.861 1.00 92.06 69 PRO A O 1
ATOM 545 N N . VAL A 1 70 ? -7.210 -7.863 -2.495 1.00 88.12 70 VAL A N 1
ATOM 546 C CA . VAL A 1 70 ? -6.288 -7.104 -1.636 1.00 88.12 70 VAL A CA 1
ATOM 547 C C . VAL A 1 70 ? -6.926 -5.819 -1.104 1.00 88.12 70 VAL A C 1
ATOM 549 O O . VAL A 1 70 ? -6.759 -5.496 0.067 1.00 88.12 70 VAL A O 1
ATOM 552 N N . HIS A 1 71 ? -7.710 -5.110 -1.919 1.00 89.12 71 HIS A N 1
ATOM 553 C CA . HIS A 1 71 ? -8.427 -3.919 -1.470 1.00 89.12 71 HIS A CA 1
ATOM 554 C C . HIS A 1 71 ? -9.563 -4.287 -0.519 1.00 89.12 71 HIS A C 1
ATOM 556 O O . HIS A 1 71 ? -9.726 -3.616 0.492 1.00 89.12 71 HIS A O 1
ATOM 562 N N . CYS A 1 72 ? -10.298 -5.374 -0.782 1.00 93.38 72 CYS A N 1
ATOM 563 C CA . CYS A 1 72 ? -11.336 -5.860 0.129 1.00 93.38 72 CYS A CA 1
ATOM 564 C C . CYS A 1 72 ? -10.766 -6.145 1.530 1.00 93.38 72 CYS A C 1
ATOM 566 O O . CYS A 1 72 ? -11.322 -5.696 2.534 1.00 93.38 72 CYS A O 1
ATOM 568 N N . ASN A 1 73 ? -9.597 -6.795 1.600 1.00 91.25 73 ASN A N 1
ATOM 569 C CA . ASN A 1 73 ? -8.871 -6.992 2.854 1.00 91.25 73 ASN A CA 1
ATOM 570 C C . ASN A 1 73 ? -8.504 -5.661 3.531 1.00 91.25 73 ASN A C 1
ATOM 572 O O . ASN A 1 73 ? -8.811 -5.480 4.709 1.00 91.25 73 ASN A O 1
ATOM 576 N N . PHE A 1 74 ? -7.901 -4.725 2.790 1.00 87.50 74 PHE A N 1
ATOM 577 C CA . PHE A 1 74 ? -7.503 -3.417 3.322 1.00 87.50 74 PHE A CA 1
ATOM 578 C C . PHE A 1 74 ? -8.699 -2.631 3.866 1.00 87.50 74 PHE A C 1
ATOM 580 O O . PHE A 1 74 ? -8.614 -2.083 4.964 1.00 87.50 74 PHE A O 1
ATOM 587 N N . VAL A 1 75 ? -9.818 -2.610 3.138 1.00 90.19 75 VAL A N 1
ATOM 588 C CA . VAL A 1 75 ? -11.060 -1.962 3.574 1.00 90.19 75 VAL A CA 1
ATOM 589 C C . VAL A 1 75 ? -11.567 -2.587 4.868 1.00 90.19 75 VAL A C 1
ATOM 591 O O . VAL A 1 75 ? -11.833 -1.857 5.818 1.00 90.19 75 VAL A O 1
ATOM 594 N N . CYS A 1 76 ? -11.636 -3.917 4.953 1.00 91.50 76 CYS A N 1
ATOM 595 C CA . CYS A 1 76 ? -12.101 -4.596 6.164 1.00 91.50 76 CYS A CA 1
ATOM 596 C C . CYS A 1 76 ? -11.218 -4.283 7.383 1.00 91.50 76 CYS A C 1
ATOM 598 O O . CYS A 1 76 ? -11.739 -3.971 8.454 1.00 91.50 76 CYS A O 1
ATOM 600 N N . VAL A 1 77 ? -9.890 -4.303 7.222 1.00 88.25 77 VAL A N 1
ATOM 601 C CA . VAL A 1 77 ? -8.941 -3.945 8.292 1.00 88.25 77 VAL A CA 1
ATOM 602 C C . VAL A 1 77 ? -9.128 -2.489 8.723 1.00 88.25 77 VAL A C 1
ATOM 604 O O . VAL A 1 77 ? -9.281 -2.215 9.911 1.00 88.25 77 VAL A O 1
ATOM 607 N N . CYS A 1 78 ? -9.187 -1.558 7.768 1.00 85.88 78 CYS A N 1
ATOM 608 C CA . CYS A 1 78 ? -9.333 -0.135 8.062 1.00 85.88 78 CYS A CA 1
ATOM 609 C C . CYS A 1 78 ? -10.667 0.190 8.746 1.00 85.88 78 CYS A C 1
ATOM 611 O O . CYS A 1 78 ? -10.690 0.950 9.712 1.00 85.88 78 CYS A O 1
ATOM 613 N N . LEU A 1 79 ? -11.769 -0.402 8.279 1.00 87.56 79 LEU A N 1
ATOM 614 C CA . LEU A 1 79 ? -13.093 -0.217 8.873 1.00 87.56 79 LEU A CA 1
ATOM 615 C C . LEU A 1 79 ? -13.200 -0.867 10.258 1.00 87.56 79 LEU A C 1
ATOM 617 O O . LEU A 1 79 ? -13.842 -0.306 11.145 1.00 87.56 79 LEU A O 1
ATOM 621 N N . SER A 1 80 ? -12.534 -2.002 10.482 1.00 87.19 80 SER A N 1
ATOM 622 C CA . SER A 1 80 ? -12.443 -2.609 11.813 1.00 87.19 80 SER A CA 1
ATOM 623 C C . SER A 1 80 ? -11.770 -1.675 12.816 1.00 87.19 80 SER A C 1
ATOM 625 O O . SER A 1 80 ? -12.302 -1.459 13.903 1.00 87.19 80 SER A O 1
ATOM 627 N N . ASP A 1 81 ? -10.635 -1.082 12.449 1.00 80.81 81 ASP A N 1
ATOM 628 C CA . ASP A 1 81 ? -9.934 -0.132 13.317 1.00 80.81 81 ASP A CA 1
ATOM 629 C C . ASP A 1 81 ? -10.728 1.170 13.507 1.00 80.81 81 ASP A C 1
ATOM 631 O O . ASP A 1 81 ? -10.774 1.715 14.610 1.00 80.81 81 ASP A O 1
ATOM 635 N N . MET A 1 82 ? -11.399 1.646 12.451 1.00 79.69 82 MET A N 1
ATOM 636 C CA . MET A 1 82 ? -12.279 2.815 12.500 1.00 79.69 82 MET A CA 1
ATOM 637 C C . MET A 1 82 ? -13.398 2.633 13.529 1.00 79.69 82 MET A C 1
ATOM 639 O O . MET A 1 82 ? -13.623 3.520 14.351 1.00 79.69 82 MET A O 1
ATOM 643 N N . ARG A 1 83 ? -14.065 1.473 13.514 1.00 77.81 83 ARG A N 1
ATOM 644 C CA . ARG A 1 83 ? -15.154 1.142 14.442 1.00 77.81 83 ARG A CA 1
ATOM 645 C C . ARG A 1 83 ? -14.694 1.132 15.902 1.00 77.81 83 ARG A C 1
ATOM 647 O O . ARG A 1 83 ? -15.451 1.515 16.786 1.00 77.81 83 ARG A O 1
ATOM 654 N N . LEU A 1 84 ? -13.471 0.669 16.161 1.00 67.62 84 LEU A N 1
ATOM 655 C CA . LEU A 1 84 ? -12.899 0.635 17.510 1.00 67.62 84 LEU A CA 1
ATOM 656 C C . LEU A 1 84 ? -12.512 2.029 18.024 1.00 67.62 84 LEU A C 1
ATOM 658 O O . LEU A 1 84 ? -12.328 2.205 19.228 1.00 67.62 84 LEU A O 1
ATOM 662 N N . SER A 1 85 ? -12.388 3.023 17.140 1.00 63.16 85 SER A N 1
ATOM 663 C CA . SER A 1 85 ? -12.175 4.406 17.554 1.00 63.16 85 SER A CA 1
ATOM 664 C C . SER A 1 85 ? -13.498 5.021 18.028 1.00 63.16 85 SER A C 1
ATOM 666 O O . SER A 1 85 ? -14.510 4.973 17.338 1.00 63.16 85 SER A O 1
ATOM 668 N N . THR A 1 86 ? -13.508 5.586 19.235 1.00 48.19 86 THR A N 1
ATOM 669 C CA . THR A 1 86 ? -14.718 6.059 19.935 1.00 48.19 86 THR A CA 1
ATOM 670 C C . THR A 1 86 ? -15.341 7.335 19.352 1.00 48.19 86 THR A C 1
ATOM 672 O O . THR A 1 86 ? -16.265 7.887 19.947 1.00 48.19 86 THR A O 1
ATOM 675 N N . GLN A 1 87 ? -14.849 7.841 18.218 1.00 51.16 87 GLN A N 1
ATOM 676 C CA . GLN A 1 87 ? -15.295 9.099 17.617 1.00 51.16 87 GLN A CA 1
ATOM 677 C C . GLN A 1 87 ? -15.338 9.002 16.089 1.00 51.16 87 GLN A C 1
ATOM 679 O O . GLN A 1 87 ? -14.665 8.167 15.495 1.00 51.16 87 GLN A O 1
ATOM 684 N N . SER A 1 88 ? -16.149 9.872 15.476 1.00 50.28 88 SER A N 1
ATOM 685 C CA . SER A 1 88 ? -16.380 10.032 14.032 1.00 50.28 88 SER A CA 1
ATOM 686 C C . SER A 1 88 ? -15.072 10.163 13.238 1.00 50.28 88 SER A C 1
ATOM 688 O O . SER A 1 88 ? -14.643 11.272 12.909 1.00 50.28 88 SER A O 1
ATOM 690 N N . ALA A 1 89 ? -14.429 9.043 12.910 1.00 52.28 89 ALA A N 1
ATOM 691 C CA . ALA A 1 89 ? -13.320 9.028 11.972 1.00 52.28 89 ALA A CA 1
ATOM 692 C C . ALA A 1 89 ? -13.805 9.543 10.603 1.00 52.28 89 ALA A C 1
ATOM 694 O O . ALA A 1 89 ? -14.954 9.283 10.232 1.00 52.28 89 ALA A O 1
ATOM 695 N N . PRO A 1 90 ? -12.968 10.266 9.841 1.00 56.59 90 PRO A N 1
ATOM 696 C CA . PRO A 1 90 ? -13.355 10.745 8.522 1.00 56.59 90 PRO A CA 1
ATOM 697 C C . PRO A 1 90 ? -13.741 9.559 7.635 1.00 56.59 90 PRO A C 1
ATOM 699 O O . PRO A 1 90 ? -13.062 8.529 7.645 1.00 56.59 90 PRO A O 1
ATOM 702 N N . ALA A 1 91 ? -14.817 9.702 6.863 1.00 69.50 91 ALA A N 1
ATOM 703 C CA . ALA A 1 91 ? -15.200 8.686 5.894 1.00 69.50 91 ALA A CA 1
ATOM 704 C C . ALA A 1 91 ? -14.082 8.537 4.849 1.00 69.50 91 ALA A C 1
ATOM 706 O O . ALA A 1 91 ? -13.755 9.481 4.131 1.00 69.50 91 ALA A O 1
ATOM 707 N N . VAL A 1 92 ? -13.495 7.343 4.761 1.00 78.19 92 VAL A N 1
ATOM 708 C CA . VAL A 1 92 ? -12.596 6.971 3.667 1.00 78.19 92 VAL A CA 1
ATOM 709 C C . VAL A 1 92 ? -13.442 6.805 2.412 1.00 78.19 92 VAL A C 1
ATOM 711 O O . VAL A 1 92 ? -14.332 5.955 2.370 1.00 78.19 92 VAL A O 1
ATOM 714 N N . THR A 1 93 ? -13.169 7.620 1.399 1.00 82.94 93 THR A N 1
ATOM 715 C CA . THR A 1 93 ? -13.904 7.653 0.123 1.00 82.94 93 THR A CA 1
ATOM 716 C C . THR A 1 93 ? -13.003 7.401 -1.084 1.00 82.94 93 THR A C 1
ATOM 718 O O . THR A 1 93 ? -13.501 7.055 -2.157 1.00 82.94 93 THR A O 1
ATOM 721 N N . THR A 1 94 ? -11.680 7.515 -0.911 1.00 87.44 94 THR A N 1
ATOM 722 C CA . THR A 1 94 ? -10.686 7.303 -1.969 1.00 87.44 94 THR A CA 1
ATOM 723 C C . THR A 1 94 ? -9.680 6.209 -1.609 1.00 87.44 94 THR A C 1
ATOM 725 O O . THR A 1 94 ? -9.432 5.906 -0.441 1.00 87.44 94 THR A O 1
ATOM 728 N N . MET A 1 95 ? -9.055 5.621 -2.636 1.00 86.81 95 MET A N 1
ATOM 729 C CA . MET A 1 95 ? -8.010 4.609 -2.457 1.00 86.81 95 MET A CA 1
ATOM 730 C C . MET A 1 95 ? -6.802 5.195 -1.718 1.00 86.81 95 MET A C 1
ATOM 732 O O . MET A 1 95 ? -6.246 4.550 -0.839 1.00 86.81 95 MET A O 1
ATOM 736 N N . THR A 1 96 ? -6.415 6.435 -2.019 1.00 91.00 96 THR A N 1
ATOM 737 C CA . THR A 1 96 ? -5.296 7.089 -1.330 1.00 91.00 96 THR A CA 1
ATOM 738 C C . THR A 1 96 ? -5.567 7.246 0.163 1.00 91.00 96 THR A C 1
ATOM 740 O O . THR A 1 96 ? -4.724 6.841 0.960 1.00 91.00 96 THR A O 1
ATOM 743 N N . GLN A 1 97 ? -6.758 7.721 0.546 1.00 88.12 97 GLN A N 1
ATOM 744 C CA . GLN A 1 97 ? -7.161 7.815 1.955 1.00 88.12 97 GLN A CA 1
ATOM 745 C C . GLN A 1 97 ? -7.113 6.443 2.645 1.00 88.12 97 GLN A C 1
ATOM 747 O O . GLN A 1 97 ? -6.622 6.333 3.767 1.00 88.12 97 GLN A O 1
ATOM 752 N N . LEU A 1 98 ? -7.563 5.383 1.960 1.00 87.31 98 LEU A N 1
ATOM 753 C CA . LEU A 1 98 ? -7.520 4.017 2.484 1.00 87.31 98 LEU A CA 1
ATOM 754 C C . LEU A 1 98 ? -6.085 3.548 2.753 1.00 87.31 98 LEU A C 1
ATOM 756 O O . LEU A 1 98 ? -5.813 2.978 3.805 1.00 87.31 98 LEU A O 1
ATOM 760 N N . TYR A 1 99 ? -5.161 3.784 1.821 1.00 90.19 99 TYR A N 1
ATOM 761 C CA . TYR A 1 99 ? -3.767 3.360 1.970 1.00 90.19 99 TYR A CA 1
ATOM 762 C C . TYR A 1 99 ? -3.006 4.185 3.016 1.00 90.19 99 TYR A C 1
ATOM 764 O O . TYR A 1 99 ? -2.220 3.615 3.775 1.00 90.19 99 TYR A O 1
ATOM 772 N N . VAL A 1 100 ? -3.290 5.488 3.127 1.00 89.62 100 VAL A N 1
ATOM 773 C CA . VAL A 1 100 ? -2.785 6.333 4.222 1.00 89.62 100 VAL A CA 1
ATOM 774 C C . VAL A 1 100 ? -3.278 5.801 5.570 1.00 89.62 100 VAL A C 1
ATOM 776 O O . VAL A 1 100 ? -2.477 5.602 6.486 1.00 89.62 100 VAL A O 1
ATOM 779 N N . LEU A 1 101 ? -4.574 5.488 5.683 1.00 86.31 101 LEU A N 1
ATOM 780 C CA . LEU A 1 101 ? -5.146 4.915 6.901 1.00 86.31 101 LEU A CA 1
ATOM 781 C C . LEU A 1 101 ? -4.549 3.538 7.224 1.00 86.31 101 LEU A C 1
ATOM 783 O O . LEU A 1 101 ? -4.221 3.270 8.377 1.00 86.31 101 LEU A O 1
ATOM 787 N N . ALA A 1 102 ? -4.328 2.688 6.219 1.00 86.62 102 ALA A N 1
ATOM 788 C CA . ALA A 1 102 ? -3.692 1.388 6.405 1.00 86.62 102 ALA A CA 1
ATOM 789 C C . ALA A 1 102 ? -2.258 1.517 6.947 1.00 86.62 102 ALA A C 1
ATOM 791 O O . ALA A 1 102 ? -1.889 0.792 7.870 1.00 86.62 102 ALA A O 1
ATOM 792 N N . ALA A 1 103 ? -1.459 2.459 6.431 1.00 89.38 103 ALA A N 1
ATOM 793 C CA . ALA A 1 103 ? -0.118 2.727 6.954 1.00 89.38 103 ALA A CA 1
ATOM 794 C C . ALA A 1 103 ? -0.170 3.197 8.420 1.00 89.38 103 ALA A C 1
ATOM 796 O O . ALA A 1 103 ? 0.551 2.680 9.273 1.00 89.38 103 ALA A O 1
ATOM 797 N N . ILE A 1 104 ? -1.079 4.115 8.746 1.00 87.50 104 ILE A N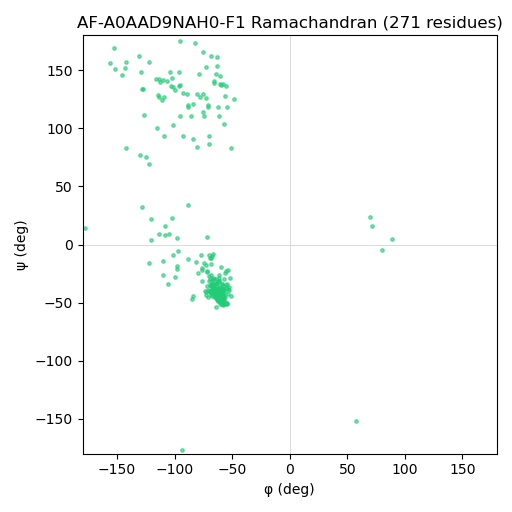 1
ATOM 798 C CA . ILE A 1 104 ? -1.293 4.568 10.126 1.00 87.50 104 ILE A CA 1
ATOM 799 C C . ILE A 1 104 ? -1.665 3.394 11.039 1.00 87.50 104 ILE A C 1
ATOM 801 O O . ILE A 1 104 ? -1.084 3.240 12.114 1.00 87.50 104 ILE A O 1
ATOM 805 N N . ASN A 1 105 ? -2.601 2.545 10.617 1.00 85.44 105 ASN A N 1
ATOM 806 C CA . ASN A 1 105 ? -3.077 1.419 11.414 1.00 85.44 105 ASN A CA 1
ATOM 807 C C . ASN A 1 105 ? -1.993 0.358 11.633 1.00 85.44 105 ASN A C 1
ATOM 809 O O . ASN A 1 105 ? -1.865 -0.153 12.747 1.00 85.44 105 ASN A O 1
ATOM 813 N N . LEU A 1 106 ? -1.167 0.072 10.619 1.00 87.81 106 LEU A N 1
ATOM 814 C CA . LEU A 1 106 ? -0.004 -0.813 10.755 1.00 87.81 106 LEU A CA 1
ATOM 815 C C . LEU A 1 106 ? 0.952 -0.302 11.839 1.00 87.81 106 LEU A C 1
ATOM 817 O O . LEU A 1 106 ? 1.258 -1.032 12.786 1.00 87.81 106 LEU A O 1
ATOM 821 N N . ALA A 1 107 ? 1.331 0.976 11.762 1.00 88.38 107 ALA A N 1
ATOM 822 C CA . ALA A 1 107 ? 2.212 1.592 12.746 1.00 88.38 107 ALA A CA 1
ATOM 823 C C . ALA A 1 107 ? 1.580 1.612 14.149 1.00 88.38 107 ALA A C 1
ATOM 825 O O . ALA A 1 107 ? 2.240 1.251 15.121 1.00 88.38 107 ALA A O 1
ATOM 826 N N . LYS A 1 108 ? 0.288 1.949 14.274 1.00 86.06 108 LYS A N 1
ATOM 827 C CA . LYS A 1 108 ? -0.436 1.940 15.559 1.00 86.06 108 LYS A CA 1
ATOM 828 C C . LYS A 1 108 ? -0.498 0.563 16.206 1.00 86.06 108 LYS A C 1
ATOM 830 O O . LYS A 1 108 ? -0.330 0.438 17.418 1.00 86.06 108 LYS A O 1
ATOM 835 N N . LYS A 1 109 ? -0.764 -0.470 15.408 1.00 84.12 109 LYS A N 1
ATOM 836 C CA . LYS A 1 109 ? -0.925 -1.843 15.893 1.00 84.12 109 LYS A CA 1
ATOM 837 C C . LYS A 1 109 ? 0.389 -2.414 16.421 1.00 84.12 109 LYS A C 1
ATOM 839 O O . LYS A 1 109 ? 0.386 -3.137 17.421 1.00 84.12 109 LYS A O 1
ATOM 844 N N . LEU A 1 110 ? 1.495 -2.101 15.749 1.00 84.25 110 LEU A N 1
ATOM 845 C CA . LEU A 1 110 ? 2.787 -2.740 15.986 1.00 84.25 110 LEU A CA 1
ATOM 846 C C . LEU A 1 110 ? 3.726 -1.906 16.863 1.00 84.25 110 LEU A C 1
ATOM 848 O O . LEU A 1 110 ? 4.502 -2.484 17.623 1.00 84.25 110 LEU A O 1
ATOM 852 N N . HIS A 1 111 ? 3.606 -0.576 16.856 1.00 82.06 111 HIS A N 1
ATOM 853 C CA . HIS A 1 111 ? 4.432 0.291 17.688 1.00 82.06 111 HIS A CA 1
ATOM 854 C C . HIS A 1 111 ? 3.800 0.505 19.080 1.00 82.06 111 HIS A C 1
ATOM 856 O O . HIS A 1 111 ? 2.722 1.099 19.181 1.00 82.06 111 HIS A O 1
ATOM 862 N N . PRO A 1 112 ? 4.457 0.099 20.188 1.00 78.75 112 PRO A N 1
ATOM 863 C CA . PRO A 1 112 ? 3.872 0.154 21.533 1.00 78.75 112 PRO A CA 1
ATOM 864 C C . PRO A 1 112 ? 3.385 1.546 21.951 1.00 78.75 112 PRO A C 1
ATOM 866 O O . PRO A 1 112 ? 2.299 1.664 22.513 1.00 78.75 112 PRO A O 1
ATOM 869 N N . ALA A 1 113 ? 4.145 2.596 21.620 1.00 80.25 113 ALA A N 1
ATOM 870 C CA . ALA A 1 113 ? 3.793 3.979 21.953 1.00 80.25 113 ALA A CA 1
ATOM 871 C C . ALA A 1 113 ? 2.559 4.506 21.194 1.00 80.25 113 ALA A C 1
ATOM 873 O O . ALA A 1 113 ? 1.972 5.502 21.603 1.00 80.25 113 ALA A O 1
ATOM 874 N N . LEU A 1 114 ? 2.152 3.847 20.101 1.00 80.94 114 LEU A N 1
ATOM 875 C CA . LEU A 1 114 ? 1.078 4.317 19.224 1.00 80.94 114 LEU A CA 1
ATOM 876 C C . LEU A 1 114 ? -0.266 3.603 19.447 1.00 80.94 114 LEU A C 1
ATOM 878 O O . LEU A 1 114 ? -1.285 4.048 18.915 1.00 80.94 114 LEU A O 1
ATOM 882 N N . LYS A 1 115 ? -0.306 2.529 20.252 1.00 75.69 115 LYS A N 1
ATOM 883 C CA . LYS A 1 115 ? -1.500 1.674 20.420 1.00 75.69 115 LYS A CA 1
ATOM 884 C C . LYS A 1 115 ? -2.751 2.421 20.895 1.00 75.69 115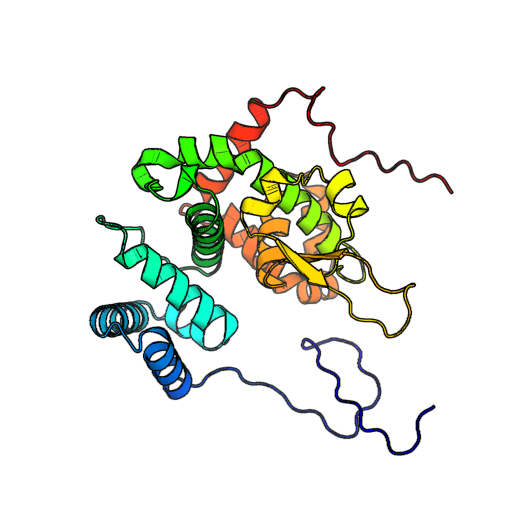 LYS A C 1
ATOM 886 O O . LYS A 1 115 ? -3.856 2.014 20.556 1.00 75.69 115 LYS A O 1
ATOM 891 N N . GLN A 1 116 ? -2.586 3.501 21.661 1.00 70.00 116 GLN A N 1
ATOM 892 C CA . GLN A 1 116 ? -3.692 4.288 22.230 1.00 70.00 116 GLN A CA 1
ATOM 893 C C . GLN A 1 116 ? -3.877 5.662 21.568 1.00 70.00 116 GLN A C 1
ATOM 895 O O . GLN A 1 116 ? -4.654 6.487 22.044 1.00 70.00 116 GLN A O 1
ATOM 900 N N . ILE A 1 117 ? -3.168 5.941 20.472 1.00 70.19 117 ILE A N 1
ATOM 901 C CA . ILE A 1 117 ? -3.192 7.267 19.853 1.00 70.19 117 ILE A CA 1
ATOM 902 C C . ILE A 1 117 ? -4.440 7.454 18.984 1.00 70.19 117 ILE A C 1
ATOM 904 O O . ILE A 1 117 ? -4.741 6.655 18.089 1.00 70.19 117 ILE A O 1
ATOM 908 N N . ASN A 1 118 ? -5.133 8.571 19.215 1.00 66.94 118 ASN A N 1
ATOM 909 C CA . ASN A 1 118 ? -6.161 9.107 18.330 1.00 66.94 118 ASN A CA 1
ATOM 910 C C . ASN A 1 118 ? -5.522 10.033 17.280 1.00 66.94 118 ASN A C 1
ATOM 912 O O . ASN A 1 118 ? -4.944 11.052 17.644 1.00 66.94 118 ASN A O 1
ATOM 916 N N . MET A 1 119 ? -5.656 9.724 15.987 1.00 67.19 119 MET A N 1
ATOM 917 C CA . MET A 1 119 ? -5.074 10.549 14.919 1.00 67.19 119 MET A CA 1
ATOM 918 C C . MET A 1 119 ? -5.696 11.941 14.794 1.00 67.19 119 MET A C 1
ATOM 920 O O . MET A 1 119 ? -4.991 12.862 14.401 1.00 67.19 119 MET A O 1
ATOM 924 N N . GLN A 1 120 ? -6.973 12.120 15.148 1.00 60.19 120 GLN A N 1
ATOM 925 C CA . GLN A 1 120 ? -7.625 13.435 15.079 1.00 60.19 120 GLN A CA 1
ATOM 926 C C . GLN A 1 120 ? -7.095 14.407 16.143 1.00 60.19 120 GLN A C 1
ATOM 928 O O . GLN A 1 120 ? -7.133 15.615 15.939 1.00 60.19 120 GLN A O 1
ATOM 933 N N . SER A 1 121 ? -6.596 13.893 17.272 1.00 59.25 121 SER A N 1
ATOM 934 C CA . SER A 1 121 ? -6.137 14.715 18.405 1.00 59.25 121 SER A CA 1
ATOM 935 C C . SER A 1 121 ? -4.620 14.695 18.600 1.00 59.25 121 SER A C 1
ATOM 937 O O . SER A 1 121 ? -4.059 15.643 19.132 1.00 59.25 121 SER A O 1
ATOM 939 N N . ASN A 1 122 ? -3.950 13.622 18.173 1.00 67.88 122 ASN A N 1
ATOM 940 C CA . ASN A 1 122 ? -2.543 13.342 18.456 1.00 67.88 122 ASN A CA 1
ATOM 941 C C . ASN A 1 122 ? -1.754 13.026 17.170 1.00 67.88 122 ASN A C 1
ATOM 943 O O . ASN A 1 122 ? -0.803 12.240 17.208 1.00 67.88 122 ASN A O 1
ATOM 947 N N . SER A 1 123 ? -2.132 13.632 16.035 1.00 77.00 123 SER A N 1
ATOM 948 C CA . SER A 1 123 ? -1.393 13.517 14.766 1.00 77.00 123 SER A CA 1
ATOM 949 C C . SER A 1 123 ? 0.089 13.840 14.964 1.00 77.00 123 SER A C 1
ATOM 951 O O . SER A 1 123 ? 0.946 13.073 14.538 1.00 77.00 123 SER A O 1
ATOM 953 N N . LYS A 1 124 ? 0.397 14.912 15.704 1.00 82.31 124 LYS A N 1
ATOM 954 C CA . LYS A 1 124 ? 1.770 15.313 16.025 1.00 82.31 124 LYS A CA 1
ATOM 955 C C . LYS A 1 124 ? 2.574 14.188 16.683 1.00 82.31 124 LYS A C 1
ATOM 957 O O . LYS A 1 124 ? 3.632 13.844 16.182 1.00 82.31 124 LYS A O 1
ATOM 962 N N . LEU A 1 125 ? 2.044 13.548 17.731 1.00 84.00 125 LEU A N 1
ATOM 963 C CA . LEU A 1 125 ? 2.738 12.450 18.416 1.00 84.00 125 LEU A CA 1
ATOM 964 C C . LEU A 1 125 ? 3.019 11.269 17.474 1.00 84.00 125 LEU A C 1
ATOM 966 O O . LEU A 1 125 ? 4.074 10.643 17.568 1.00 84.00 125 LEU A O 1
ATOM 970 N N . PHE A 1 126 ? 2.097 10.966 16.556 1.00 87.62 126 PHE A N 1
ATOM 971 C CA . PHE A 1 126 ? 2.319 9.941 15.540 1.00 87.62 126 PHE A CA 1
ATOM 972 C C . PHE A 1 126 ? 3.517 10.291 14.648 1.00 87.62 126 PHE A C 1
ATOM 974 O O . PHE A 1 126 ? 4.434 9.480 14.521 1.00 87.62 126 PHE A O 1
ATOM 981 N N . PHE A 1 127 ? 3.555 11.500 14.083 1.00 88.50 127 PHE A N 1
ATOM 982 C CA . PHE A 1 127 ? 4.661 11.929 13.221 1.00 88.50 127 PHE A CA 1
ATOM 983 C C . PHE A 1 127 ? 5.980 12.114 13.982 1.00 88.50 127 PHE A C 1
ATOM 985 O O . PHE A 1 127 ? 7.020 11.727 13.461 1.00 88.50 127 PHE A O 1
ATOM 992 N N . ASP A 1 128 ? 5.952 12.574 15.231 1.00 87.31 128 ASP A N 1
ATOM 993 C CA . ASP A 1 128 ? 7.145 12.652 16.083 1.00 87.31 128 ASP A CA 1
ATOM 994 C C . ASP A 1 128 ? 7.725 11.248 16.357 1.00 87.31 128 ASP A C 1
ATOM 996 O O . ASP A 1 128 ? 8.937 11.071 16.472 1.00 87.31 128 ASP A O 1
ATOM 1000 N N . THR A 1 129 ? 6.868 10.221 16.427 1.00 88.12 129 THR A N 1
ATOM 1001 C CA . THR A 1 129 ? 7.290 8.841 16.718 1.00 88.12 129 THR A CA 1
ATOM 1002 C C . THR A 1 129 ? 7.756 8.085 15.471 1.00 88.12 129 THR A C 1
ATOM 1004 O O . THR A 1 129 ? 8.783 7.410 15.515 1.00 88.12 129 THR A O 1
ATOM 1007 N N . VAL A 1 130 ? 6.996 8.140 14.367 1.00 90.62 130 VAL A N 1
ATOM 1008 C CA . VAL A 1 130 ? 7.248 7.322 13.159 1.00 90.62 130 VAL A CA 1
ATOM 1009 C C . VAL A 1 130 ? 7.502 8.135 11.890 1.00 90.62 130 VAL A C 1
ATOM 1011 O O . VAL A 1 130 ? 7.683 7.549 10.826 1.00 90.62 130 VAL A O 1
ATOM 1014 N N . GLY A 1 131 ? 7.564 9.464 11.965 1.00 91.12 131 GLY A N 1
ATOM 1015 C CA . GLY A 1 131 ? 7.792 10.337 10.810 1.00 91.12 131 GLY A CA 1
ATOM 1016 C C . GLY A 1 131 ? 9.092 10.026 10.075 1.00 91.12 131 GLY A C 1
ATOM 1017 O O . GLY A 1 131 ? 9.077 9.854 8.858 1.00 91.12 131 GLY A O 1
ATOM 1018 N N . ASN A 1 132 ? 10.197 9.832 10.801 1.00 90.25 132 ASN A N 1
ATOM 1019 C CA . ASN A 1 132 ? 11.464 9.405 10.193 1.00 90.25 132 ASN A CA 1
ATOM 1020 C C . ASN A 1 132 ? 11.335 8.050 9.500 1.00 90.25 132 ASN A C 1
ATOM 1022 O O . ASN A 1 132 ? 11.806 7.888 8.377 1.00 90.25 132 ASN A O 1
ATOM 1026 N N . SER A 1 133 ? 10.635 7.105 10.131 1.00 92.12 133 SER A N 1
ATOM 1027 C CA . SER A 1 133 ? 10.370 5.799 9.534 1.00 92.12 133 SER A CA 1
ATOM 1028 C C . SER A 1 133 ? 9.600 5.939 8.220 1.00 92.12 133 SER A C 1
ATOM 1030 O O . SER A 1 133 ? 10.004 5.362 7.212 1.00 92.12 133 SER A O 1
ATOM 1032 N N . LEU A 1 134 ? 8.536 6.749 8.191 1.00 93.94 134 LEU A N 1
ATOM 1033 C CA . LEU A 1 134 ? 7.763 7.034 6.980 1.00 93.94 134 LEU A CA 1
ATOM 1034 C C . LEU A 1 134 ? 8.646 7.628 5.873 1.00 93.94 134 LEU A C 1
ATOM 1036 O O . LEU A 1 134 ? 8.547 7.201 4.724 1.00 93.94 134 LEU A O 1
ATOM 1040 N N . ILE A 1 135 ? 9.537 8.563 6.217 1.00 93.62 135 ILE A N 1
ATOM 1041 C CA . ILE A 1 135 ? 10.466 9.195 5.271 1.00 93.62 135 ILE A CA 1
ATOM 1042 C C . ILE A 1 135 ? 11.441 8.162 4.695 1.00 93.62 135 ILE A C 1
ATOM 1044 O O . ILE A 1 135 ? 11.501 8.009 3.475 1.00 93.62 135 ILE A O 1
ATOM 1048 N N . CYS A 1 136 ? 12.151 7.410 5.537 1.00 94.38 136 CYS A N 1
ATOM 1049 C CA . CYS A 1 136 ? 13.117 6.398 5.100 1.00 94.38 136 CYS A CA 1
ATOM 1050 C C . CYS A 1 136 ? 12.465 5.325 4.213 1.00 94.38 136 CYS A C 1
ATOM 1052 O O . CYS A 1 136 ? 12.975 4.998 3.140 1.00 94.38 136 CYS A O 1
ATOM 1054 N N . HIS A 1 137 ? 11.281 4.838 4.598 1.00 96.19 137 HIS A N 1
ATOM 1055 C CA . HIS A 1 137 ? 10.520 3.895 3.778 1.00 96.19 137 HIS A CA 1
ATOM 1056 C C . HIS A 1 137 ? 10.039 4.517 2.462 1.00 96.19 137 HIS A C 1
ATOM 1058 O O . HIS A 1 137 ? 10.042 3.828 1.442 1.00 96.19 137 HIS A O 1
ATOM 1064 N N . SER A 1 138 ? 9.654 5.798 2.449 1.00 96.88 138 SER A N 1
ATOM 1065 C CA . SER A 1 138 ? 9.242 6.493 1.222 1.00 96.88 138 SER A CA 1
ATOM 1066 C C . SER A 1 138 ? 10.385 6.635 0.215 1.00 96.88 138 SER A C 1
ATOM 1068 O O . SER A 1 138 ? 10.183 6.433 -0.984 1.00 96.88 138 SER A O 1
ATOM 1070 N N . GLU A 1 139 ? 11.604 6.892 0.692 1.00 95.44 139 GLU A N 1
ATOM 1071 C CA . GLU A 1 139 ? 12.798 6.993 -0.148 1.00 95.44 139 GLU A CA 1
ATOM 1072 C C . GLU A 1 139 ? 13.216 5.623 -0.699 1.00 95.44 139 GLU A C 1
ATOM 1074 O O . GLU A 1 139 ? 13.414 5.485 -1.911 1.00 95.44 139 GLU A O 1
ATOM 1079 N N . LEU A 1 140 ? 13.234 4.587 0.150 1.00 96.31 140 LEU A N 1
ATOM 1080 C CA . LEU A 1 140 ? 13.463 3.202 -0.274 1.00 96.31 140 LEU A CA 1
ATOM 1081 C C . LEU A 1 140 ? 12.429 2.762 -1.324 1.00 96.31 140 LEU A C 1
ATOM 1083 O O . LEU A 1 140 ? 12.781 2.226 -2.378 1.00 96.31 140 LEU A O 1
ATOM 1087 N N . ALA A 1 141 ? 11.143 3.016 -1.064 1.00 97.50 141 ALA A N 1
ATOM 1088 C CA . ALA A 1 141 ? 10.055 2.678 -1.972 1.00 97.50 141 ALA A CA 1
ATOM 1089 C C . ALA A 1 141 ? 10.168 3.420 -3.304 1.00 97.50 141 ALA A C 1
ATOM 1091 O O . ALA A 1 141 ? 9.984 2.805 -4.358 1.00 97.50 141 ALA A O 1
ATOM 1092 N N . LYS A 1 142 ? 10.498 4.719 -3.276 1.00 95.88 142 LYS A N 1
ATOM 1093 C CA . LYS A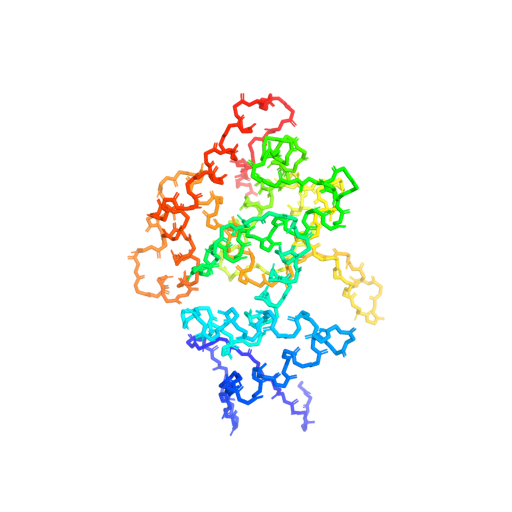 1 142 ? 10.746 5.519 -4.479 1.00 95.88 142 LYS A CA 1
ATOM 1094 C C . LYS A 1 142 ? 11.868 4.904 -5.301 1.00 95.88 142 LYS A C 1
ATOM 1096 O O . LYS A 1 142 ? 11.651 4.627 -6.476 1.00 95.88 142 LYS A O 1
ATOM 1101 N N . ASN A 1 143 ? 13.025 4.629 -4.702 1.00 94.38 143 ASN A N 1
ATOM 1102 C CA . ASN A 1 143 ? 14.156 4.028 -5.407 1.00 94.38 143 ASN A CA 1
ATOM 1103 C C . ASN A 1 143 ? 13.784 2.684 -6.055 1.00 94.38 143 ASN A C 1
ATOM 1105 O O . ASN A 1 143 ? 14.006 2.464 -7.249 1.00 94.38 143 ASN A O 1
ATOM 1109 N N . ASN A 1 144 ? 13.144 1.805 -5.287 1.00 95.31 144 ASN A N 1
ATOM 1110 C CA . ASN A 1 144 ? 12.752 0.479 -5.750 1.00 95.31 144 ASN A CA 1
ATOM 1111 C C . ASN A 1 144 ? 11.710 0.520 -6.865 1.00 95.31 144 ASN A C 1
ATOM 1113 O O . ASN A 1 144 ? 11.796 -0.239 -7.831 1.00 95.31 144 ASN A O 1
ATOM 1117 N N . THR A 1 145 ? 10.735 1.418 -6.742 1.00 94.44 145 THR A N 1
ATOM 1118 C CA . THR A 1 145 ? 9.662 1.568 -7.723 1.00 94.44 145 THR A CA 1
ATOM 1119 C C . THR A 1 145 ? 10.182 2.238 -8.985 1.00 94.44 145 THR A C 1
ATOM 1121 O O . THR A 1 145 ? 9.821 1.819 -10.078 1.00 94.44 145 THR A O 1
ATOM 1124 N N . MET A 1 146 ? 11.056 3.242 -8.874 1.00 90.56 146 MET A N 1
ATOM 1125 C CA . MET A 1 146 ? 11.641 3.958 -10.018 1.00 90.56 146 MET A CA 1
ATOM 1126 C C . MET A 1 146 ? 12.718 3.155 -10.764 1.00 90.56 146 MET A C 1
ATOM 1128 O O . MET A 1 146 ? 12.998 3.454 -11.923 1.00 90.56 146 MET A O 1
ATOM 1132 N N . SER A 1 147 ? 13.253 2.091 -10.161 1.00 90.38 147 SER A N 1
ATOM 1133 C CA . SER A 1 147 ? 14.166 1.150 -10.822 1.00 90.38 147 SER A CA 1
ATOM 1134 C C . SER A 1 147 ? 13.507 0.414 -11.998 1.00 90.38 147 SER A C 1
ATOM 1136 O O . SER A 1 147 ? 12.290 0.222 -12.032 1.00 90.38 147 SER A O 1
ATOM 1138 N N . THR A 1 148 ? 14.319 -0.018 -12.968 1.00 85.50 148 THR A N 1
ATOM 1139 C CA . THR A 1 148 ? 13.881 -0.870 -14.086 1.00 85.50 148 THR A CA 1
ATOM 1140 C C . THR A 1 148 ? 14.772 -2.117 -14.152 1.00 85.50 148 THR A C 1
ATOM 1142 O O . THR A 1 148 ? 15.953 -1.982 -14.469 1.00 85.50 148 THR A O 1
ATOM 1145 N N . PRO A 1 149 ? 14.248 -3.323 -13.857 1.00 86.44 149 PRO A N 1
ATOM 1146 C CA . PRO A 1 149 ? 12.871 -3.608 -13.440 1.00 86.44 149 PRO A CA 1
ATOM 1147 C C . PRO A 1 149 ? 12.548 -3.068 -12.035 1.00 86.44 149 PRO A C 1
ATOM 1149 O O . PRO A 1 149 ? 13.448 -2.788 -11.241 1.00 86.44 149 PRO A O 1
ATOM 1152 N N . VAL A 1 150 ? 11.250 -2.961 -11.726 1.00 89.44 150 VAL A N 1
ATOM 1153 C CA . VAL A 1 150 ? 10.767 -2.626 -10.377 1.00 89.44 150 VAL A CA 1
ATOM 1154 C C . VAL A 1 150 ? 11.319 -3.639 -9.377 1.00 89.44 150 VAL A C 1
ATOM 1156 O O . VAL A 1 150 ? 11.174 -4.851 -9.556 1.00 89.44 150 VAL A O 1
ATOM 1159 N N . ARG A 1 151 ? 11.942 -3.144 -8.308 1.00 93.62 151 ARG A N 1
ATOM 1160 C CA . ARG A 1 151 ? 12.491 -3.982 -7.239 1.00 93.62 151 ARG A CA 1
ATOM 1161 C C . ARG A 1 151 ? 11.423 -4.226 -6.175 1.00 93.62 151 ARG A C 1
ATOM 1163 O O . ARG A 1 151 ? 10.801 -3.284 -5.695 1.00 93.62 151 ARG A O 1
ATOM 1170 N N . ILE A 1 152 ? 11.221 -5.493 -5.814 1.00 92.88 152 ILE A N 1
ATOM 1171 C CA . ILE A 1 152 ? 10.258 -5.922 -4.779 1.00 92.88 152 ILE A CA 1
ATOM 1172 C C . ILE A 1 152 ? 10.970 -6.345 -3.490 1.00 92.88 152 ILE A C 1
ATOM 1174 O O . ILE A 1 152 ? 10.451 -6.149 -2.392 1.00 92.88 152 ILE A O 1
ATOM 1178 N N . LEU A 1 153 ? 12.161 -6.933 -3.629 1.00 92.75 153 LEU A N 1
ATOM 1179 C CA . LEU A 1 153 ? 12.980 -7.408 -2.519 1.00 92.75 153 LEU A CA 1
ATOM 1180 C C . LEU A 1 153 ? 14.109 -6.417 -2.227 1.00 92.75 153 LEU A C 1
ATOM 1182 O O . LEU A 1 153 ? 14.812 -5.969 -3.137 1.00 92.75 153 LEU A O 1
ATOM 1186 N N . CYS A 1 154 ? 14.296 -6.145 -0.942 1.00 91.62 154 CYS A N 1
ATOM 1187 C CA . CYS A 1 154 ? 15.373 -5.340 -0.383 1.00 91.62 154 CYS A CA 1
ATOM 1188 C C . CYS A 1 154 ? 16.281 -6.244 0.449 1.00 91.62 154 CYS A C 1
ATOM 1190 O O . CYS A 1 154 ? 15.797 -7.112 1.180 1.00 91.62 154 CYS A O 1
ATOM 1192 N N . CYS A 1 155 ? 17.588 -6.043 0.371 1.00 90.81 155 CYS A N 1
ATOM 1193 C CA . CYS A 1 155 ? 18.541 -6.649 1.294 1.00 90.81 155 CYS A CA 1
ATOM 1194 C C . CYS A 1 155 ? 18.878 -5.682 2.437 1.00 90.81 155 CYS A C 1
ATOM 1196 O O . CYS A 1 155 ? 18.460 -4.527 2.430 1.00 90.81 155 CYS A O 1
ATOM 1198 N N . GLN A 1 156 ? 19.660 -6.146 3.415 1.00 90.69 156 GLN A N 1
ATOM 1199 C CA . GLN A 1 156 ? 20.066 -5.321 4.558 1.00 90.69 156 GLN A CA 1
ATOM 1200 C C . GLN A 1 156 ? 20.794 -4.045 4.105 1.00 90.69 156 GLN A C 1
ATOM 1202 O O . GLN A 1 156 ? 20.510 -2.981 4.635 1.00 90.69 156 GLN A O 1
ATOM 1207 N N . ARG A 1 157 ? 21.637 -4.139 3.065 1.00 90.81 157 ARG A N 1
ATOM 1208 C CA . ARG A 1 157 ? 22.338 -2.980 2.495 1.00 90.81 157 ARG A CA 1
ATOM 1209 C C . ARG A 1 157 ? 21.372 -1.922 1.969 1.00 90.81 157 ARG A C 1
ATOM 1211 O O . ARG A 1 157 ? 21.569 -0.755 2.255 1.00 90.81 157 ARG A O 1
ATOM 1218 N N . ASP A 1 158 ? 20.308 -2.325 1.269 1.00 93.25 158 ASP A N 1
ATOM 1219 C CA . ASP A 1 158 ? 19.297 -1.364 0.811 1.00 93.25 158 ASP A CA 1
ATOM 1220 C C . ASP A 1 158 ? 18.629 -0.665 2.008 1.00 93.25 158 ASP A C 1
ATOM 1222 O O . ASP A 1 158 ? 18.358 0.525 1.956 1.00 93.25 158 ASP A O 1
ATOM 1226 N N . LEU A 1 159 ? 18.366 -1.381 3.107 1.00 93.38 159 LEU A N 1
ATOM 1227 C CA . LEU A 1 159 ? 17.798 -0.753 4.303 1.00 93.38 159 LEU A CA 1
ATOM 1228 C C . LEU A 1 159 ? 18.764 0.266 4.916 1.00 93.38 159 LEU A C 1
ATOM 1230 O O . LEU A 1 159 ? 18.334 1.360 5.270 1.00 93.38 159 LEU A O 1
ATOM 1234 N N . ASP A 1 160 ? 20.050 -0.074 4.999 1.00 92.38 160 ASP A N 1
ATOM 1235 C CA . ASP A 1 160 ? 21.087 0.805 5.543 1.00 92.38 160 ASP A CA 1
ATOM 1236 C C . ASP A 1 160 ? 21.281 2.057 4.667 1.00 92.38 160 ASP A C 1
ATOM 1238 O O . ASP A 1 160 ? 21.291 3.171 5.190 1.00 92.38 160 ASP A O 1
ATOM 1242 N N . ASP A 1 161 ? 21.330 1.891 3.340 1.00 92.62 161 ASP A N 1
ATOM 1243 C CA . ASP A 1 161 ? 21.499 2.976 2.360 1.00 92.62 161 ASP A CA 1
ATOM 1244 C C . ASP A 1 161 ? 20.355 4.008 2.415 1.00 92.62 161 ASP A C 1
ATOM 1246 O O . ASP A 1 161 ? 20.557 5.189 2.121 1.00 92.62 161 ASP A O 1
ATOM 1250 N N . PHE A 1 162 ? 19.152 3.574 2.808 1.00 93.62 162 PHE A N 1
ATOM 1251 C CA . PHE A 1 162 ? 17.965 4.426 2.946 1.00 93.62 162 PHE A CA 1
ATOM 1252 C C . PHE A 1 162 ? 17.602 4.750 4.407 1.00 93.62 162 PHE A C 1
ATOM 1254 O O . PHE A 1 162 ? 16.550 5.341 4.663 1.00 93.62 162 PHE A O 1
ATOM 1261 N N . GLY A 1 163 ? 18.462 4.405 5.373 1.00 92.06 163 GLY A N 1
ATOM 1262 C CA . GLY A 1 163 ? 18.288 4.752 6.789 1.00 92.06 163 GLY A CA 1
ATOM 1263 C C . GLY A 1 163 ? 17.136 4.029 7.498 1.00 92.06 163 GLY A C 1
ATOM 1264 O O . GLY A 1 163 ? 16.609 4.533 8.486 1.00 92.06 163 GLY A O 1
ATOM 1265 N N . VAL A 1 164 ? 16.712 2.861 7.008 1.00 92.75 164 VAL A N 1
ATOM 1266 C CA . VAL A 1 164 ? 15.674 2.034 7.639 1.00 92.75 164 VAL A CA 1
ATOM 1267 C C . VAL A 1 164 ? 16.306 1.159 8.728 1.00 92.75 164 VAL A C 1
ATOM 1269 O O . VAL A 1 164 ? 16.749 0.028 8.487 1.00 92.75 164 VAL A O 1
ATOM 1272 N N . HIS A 1 165 ? 16.340 1.676 9.956 1.00 89.56 165 HIS A N 1
ATOM 1273 C CA . HIS A 1 165 ? 16.948 0.995 11.097 1.00 89.56 165 HIS A CA 1
ATOM 1274 C C . HIS A 1 165 ? 16.008 -0.037 11.734 1.00 89.56 165 HIS A C 1
ATOM 1276 O O . HIS A 1 165 ? 14.835 -0.162 11.388 1.00 89.56 165 HIS A O 1
ATOM 1282 N N . GLU A 1 166 ? 16.514 -0.805 12.701 1.00 84.62 166 GLU A N 1
ATOM 1283 C CA . GLU A 1 166 ? 15.738 -1.855 13.373 1.00 84.62 166 GLU A CA 1
ATOM 1284 C C . GLU A 1 166 ? 14.462 -1.321 14.044 1.00 84.62 166 GLU A C 1
ATOM 1286 O O . GLU A 1 166 ? 13.399 -1.926 13.909 1.00 84.62 166 GLU A O 1
ATOM 1291 N N . LYS A 1 167 ? 14.533 -0.136 14.667 1.00 83.62 167 LYS A N 1
ATOM 1292 C CA . LYS A 1 167 ? 13.367 0.544 15.257 1.00 83.62 167 LYS A CA 1
ATOM 1293 C C . LYS A 1 167 ? 12.265 0.832 14.230 1.00 83.62 167 LYS A C 1
ATOM 1295 O O . LYS A 1 167 ? 11.083 0.738 14.547 1.00 83.62 167 LYS A O 1
ATOM 1300 N N . ASP A 1 168 ? 12.649 1.120 12.988 1.00 85.00 168 ASP A N 1
ATOM 1301 C CA . ASP A 1 168 ? 11.735 1.487 11.907 1.00 85.00 168 ASP A CA 1
ATOM 1302 C C . ASP A 1 168 ? 10.993 0.265 11.356 1.00 85.00 168 ASP A C 1
ATOM 1304 O O . ASP A 1 168 ? 9.895 0.395 10.819 1.00 85.00 168 ASP A O 1
ATOM 1308 N N . ARG A 1 169 ? 11.540 -0.941 11.554 1.00 81.75 169 ARG A N 1
ATOM 1309 C CA . ARG A 1 169 ? 10.909 -2.212 11.155 1.00 81.75 169 ARG A CA 1
ATOM 1310 C C . ARG A 1 169 ? 9.708 -2.561 12.033 1.00 81.75 169 ARG A C 1
ATOM 1312 O O . ARG A 1 169 ? 8.804 -3.260 11.582 1.00 81.75 169 ARG A O 1
ATOM 1319 N N . GLY A 1 170 ? 9.657 -2.022 13.253 1.00 80.88 170 GLY A N 1
ATOM 1320 C CA . GLY A 1 170 ? 8.530 -2.175 14.177 1.00 80.88 170 GLY A CA 1
ATOM 1321 C C . GLY A 1 170 ? 7.233 -1.499 13.715 1.00 80.88 170 GLY A C 1
ATOM 1322 O O . GLY A 1 170 ? 6.191 -1.712 14.326 1.00 80.88 170 GLY A O 1
ATOM 1323 N N . THR A 1 171 ? 7.267 -0.710 12.636 1.00 84.88 171 THR A N 1
ATOM 1324 C CA . THR A 1 171 ? 6.072 -0.107 12.019 1.00 84.88 171 THR A CA 1
ATOM 1325 C C . THR A 1 171 ? 5.249 -1.099 11.197 1.00 84.88 171 THR A C 1
ATOM 1327 O O . THR A 1 171 ? 4.074 -0.856 10.932 1.00 84.88 171 THR A O 1
ATOM 1330 N N . GLY A 1 172 ? 5.861 -2.211 10.778 1.00 88.19 172 GLY A N 1
ATOM 1331 C CA . GLY A 1 172 ? 5.244 -3.213 9.912 1.00 88.19 172 GLY A CA 1
ATOM 1332 C C . GLY A 1 172 ? 5.031 -2.782 8.467 1.00 88.19 172 GLY A C 1
ATOM 1333 O O . GLY A 1 172 ? 4.267 -3.441 7.769 1.00 88.19 172 GLY A O 1
ATOM 1334 N N . PHE A 1 173 ? 5.676 -1.712 7.989 1.00 92.25 173 PHE A N 1
ATOM 1335 C CA . PHE A 1 173 ? 5.640 -1.356 6.563 1.00 92.25 173 PHE A CA 1
ATOM 1336 C C . PHE A 1 173 ? 6.354 -2.395 5.691 1.00 92.25 173 PHE A C 1
ATOM 1338 O O . PHE A 1 173 ? 5.911 -2.674 4.573 1.00 92.25 173 PHE A O 1
ATOM 1345 N N . LEU A 1 174 ? 7.417 -2.997 6.233 1.00 93.81 174 LEU A N 1
ATOM 1346 C CA . LEU A 1 174 ? 8.168 -4.093 5.633 1.00 93.81 174 LEU A CA 1
ATOM 1347 C C . LEU A 1 174 ? 7.938 -5.403 6.392 1.00 93.81 174 LEU A C 1
ATOM 1349 O O . LEU A 1 174 ? 7.927 -5.431 7.621 1.00 93.81 174 LEU A O 1
ATOM 1353 N N . ALA A 1 175 ? 7.849 -6.498 5.644 1.00 91.62 175 ALA A N 1
ATOM 1354 C CA . ALA A 1 175 ? 7.874 -7.862 6.147 1.00 91.62 175 ALA A CA 1
ATOM 1355 C C . ALA A 1 175 ? 9.248 -8.498 5.885 1.00 91.62 175 ALA A C 1
ATOM 1357 O O . ALA A 1 175 ? 9.794 -8.374 4.786 1.00 91.62 175 ALA A O 1
ATOM 1358 N N . GLU A 1 176 ? 9.800 -9.204 6.879 1.00 90.44 176 GLU A N 1
ATOM 1359 C CA . GLU A 1 176 ? 10.983 -10.053 6.684 1.00 90.44 176 GLU A CA 1
ATOM 1360 C C . GLU A 1 176 ? 10.575 -11.308 5.900 1.00 90.44 176 GLU A C 1
ATOM 1362 O O . GLU A 1 176 ? 9.666 -12.044 6.282 1.00 90.44 176 GLU A O 1
ATOM 1367 N N . CYS A 1 177 ? 11.264 -11.562 4.795 1.00 84.19 177 CYS A N 1
ATOM 1368 C CA . CYS A 1 177 ? 11.127 -12.753 3.976 1.00 84.19 177 CYS A CA 1
ATOM 1369 C C . CYS A 1 177 ? 12.371 -13.628 4.146 1.00 84.19 177 CYS A C 1
ATOM 1371 O O . CYS A 1 177 ? 13.505 -13.182 3.947 1.00 84.19 177 CYS A O 1
ATOM 1373 N N . GLN A 1 178 ? 12.157 -14.902 4.478 1.00 74.06 178 GLN A N 1
ATOM 1374 C CA . GLN A 1 178 ? 13.221 -15.902 4.499 1.00 74.06 178 GLN A CA 1
ATOM 1375 C C . GLN A 1 178 ? 13.235 -16.662 3.177 1.00 74.06 178 GLN A C 1
ATOM 1377 O O . GLN A 1 178 ? 12.336 -17.457 2.883 1.00 74.06 178 GLN A O 1
ATOM 1382 N N . MET A 1 179 ? 14.274 -16.434 2.374 1.00 66.38 179 MET A N 1
ATOM 1383 C CA . MET A 1 179 ? 14.496 -17.237 1.178 1.00 66.38 179 MET A CA 1
ATOM 1384 C C . MET A 1 179 ? 15.044 -18.604 1.590 1.00 66.38 179 MET A C 1
ATOM 1386 O O . MET A 1 179 ? 16.139 -18.729 2.138 1.00 66.38 179 MET A O 1
ATOM 1390 N N . HIS A 1 180 ? 14.251 -19.645 1.353 1.00 60.25 180 HIS A N 1
ATOM 1391 C CA . HIS A 1 180 ? 14.623 -21.017 1.671 1.00 60.25 180 HIS A CA 1
ATOM 1392 C C . HIS A 1 180 ? 15.278 -21.669 0.452 1.00 60.25 180 HIS A C 1
ATOM 1394 O O . HIS A 1 180 ? 14.603 -22.219 -0.416 1.00 60.25 180 HIS A O 1
ATOM 1400 N N . GLY A 1 181 ? 16.608 -21.614 0.383 1.00 57.69 181 GLY A N 1
ATOM 1401 C CA . GLY A 1 181 ? 17.389 -22.432 -0.545 1.00 57.69 181 GLY A CA 1
ATOM 1402 C C . GLY A 1 181 ? 17.911 -23.710 0.116 1.00 57.69 181 GLY A C 1
ATOM 1403 O O . GLY A 1 181 ? 18.221 -23.724 1.307 1.00 57.69 181 GLY A O 1
ATOM 1404 N N . LYS A 1 182 ? 18.039 -24.794 -0.663 1.00 50.41 182 LYS A N 1
ATOM 1405 C CA . LYS A 1 182 ? 18.603 -26.080 -0.196 1.00 50.41 182 LYS A CA 1
ATOM 1406 C C . LYS A 1 182 ? 20.107 -26.018 0.114 1.00 50.41 182 LYS A C 1
ATOM 1408 O O . LYS A 1 182 ? 20.640 -26.935 0.727 1.00 50.41 182 LYS A O 1
ATOM 1413 N N . THR A 1 183 ? 20.787 -24.948 -0.281 1.00 52.31 183 THR A N 1
ATOM 1414 C CA . THR A 1 183 ? 22.205 -24.697 -0.013 1.00 52.31 183 THR A CA 1
ATOM 1415 C C . THR A 1 183 ? 22.372 -23.500 0.921 1.00 52.31 183 THR A C 1
ATOM 1417 O O . THR A 1 183 ? 21.655 -22.504 0.814 1.00 52.31 183 THR A O 1
ATOM 1420 N N . ALA A 1 184 ? 23.351 -23.580 1.830 1.00 54.19 184 ALA A N 1
ATOM 1421 C CA . ALA A 1 184 ? 23.649 -22.533 2.814 1.00 54.19 184 ALA A CA 1
ATOM 1422 C C . ALA A 1 184 ? 23.916 -21.148 2.185 1.00 54.19 184 ALA A C 1
ATOM 1424 O O . ALA A 1 184 ? 23.688 -20.134 2.836 1.00 54.19 184 ALA A O 1
ATOM 1425 N N . CYS A 1 185 ? 24.317 -21.098 0.909 1.00 51.12 185 CYS A N 1
ATOM 1426 C CA . CYS A 1 185 ? 24.570 -19.869 0.154 1.00 51.12 185 CYS A CA 1
ATOM 1427 C C . CYS A 1 185 ? 23.320 -19.036 -0.194 1.00 51.12 185 CYS A C 1
ATOM 1429 O O . CYS A 1 185 ? 23.476 -17.906 -0.644 1.00 51.12 185 CYS A O 1
ATOM 1431 N N . PHE A 1 186 ? 22.102 -19.544 0.029 1.00 52.84 186 PHE A N 1
ATOM 1432 C CA . PHE A 1 186 ? 20.855 -18.812 -0.251 1.00 52.84 186 PHE A CA 1
ATOM 1433 C C . PHE A 1 186 ? 20.042 -18.459 1.001 1.00 52.84 186 PHE A C 1
ATOM 1435 O O . PHE A 1 186 ? 18.919 -17.976 0.881 1.00 52.84 186 PHE A O 1
ATOM 1442 N N . LYS A 1 187 ? 20.592 -18.666 2.206 1.00 61.41 187 LYS A N 1
ATOM 1443 C CA . LYS A 1 187 ? 19.990 -18.138 3.437 1.00 61.41 187 LYS A CA 1
ATOM 1444 C C . LYS A 1 187 ? 20.368 -16.667 3.589 1.00 61.41 187 LYS A C 1
ATOM 1446 O O . LYS A 1 187 ? 21.329 -16.336 4.277 1.00 61.41 187 LYS A O 1
ATOM 1451 N N . CYS A 1 188 ? 19.617 -15.786 2.942 1.00 71.31 188 CYS A N 1
ATOM 1452 C CA . CYS A 1 188 ? 19.702 -14.351 3.178 1.00 71.31 188 CYS A CA 1
ATOM 1453 C C . CYS A 1 188 ? 18.377 -13.831 3.740 1.00 71.31 188 CYS A C 1
ATOM 1455 O O . CYS A 1 188 ? 17.293 -14.278 3.355 1.00 71.31 188 CYS A O 1
ATOM 1457 N N . LYS A 1 189 ? 18.477 -12.885 4.677 1.00 84.81 189 LYS A N 1
ATOM 1458 C CA . LYS A 1 189 ? 17.328 -12.082 5.081 1.00 84.81 189 LYS A CA 1
ATOM 1459 C C . LYS A 1 189 ? 17.059 -11.060 3.988 1.00 84.81 189 LYS A C 1
ATOM 1461 O O . LYS A 1 189 ? 17.976 -10.358 3.555 1.00 84.81 189 LYS A O 1
ATOM 1466 N N . CYS A 1 190 ? 15.813 -10.993 3.552 1.00 90.31 190 CYS A N 1
ATOM 1467 C CA . CYS A 1 190 ? 15.341 -9.951 2.658 1.00 90.31 190 CYS A CA 1
ATOM 1468 C C . CYS A 1 190 ? 14.047 -9.361 3.206 1.00 90.31 190 CYS A C 1
ATOM 1470 O O . CYS A 1 190 ? 13.398 -9.953 4.067 1.00 90.31 190 CYS A O 1
ATOM 1472 N N . TRP A 1 191 ? 13.692 -8.183 2.721 1.00 93.19 191 TRP A N 1
ATOM 1473 C CA . TRP A 1 191 ? 12.505 -7.459 3.140 1.00 93.19 191 TRP A CA 1
ATOM 1474 C C . TRP A 1 191 ? 11.696 -7.043 1.928 1.00 93.19 191 TRP A C 1
ATOM 1476 O O . TRP A 1 191 ? 12.241 -6.770 0.858 1.00 93.19 191 TRP A O 1
ATOM 1486 N N . THR A 1 192 ? 10.386 -6.979 2.101 1.00 94.81 192 THR A N 1
ATOM 1487 C CA . THR A 1 192 ? 9.467 -6.482 1.083 1.00 94.81 192 THR A CA 1
ATOM 1488 C C . THR A 1 192 ? 8.344 -5.710 1.747 1.00 94.81 192 THR A C 1
ATOM 1490 O O . THR A 1 192 ? 8.005 -5.977 2.899 1.00 94.81 192 THR A O 1
ATOM 1493 N N . PHE A 1 193 ? 7.761 -4.749 1.040 1.00 95.12 193 PHE A N 1
ATOM 1494 C CA . PHE A 1 193 ? 6.511 -4.153 1.494 1.00 95.12 193 PHE A CA 1
ATOM 1495 C C . PHE A 1 193 ? 5.420 -5.222 1.499 1.00 95.12 193 PHE A C 1
ATOM 1497 O O . PHE A 1 193 ? 5.404 -6.088 0.626 1.00 95.12 193 PHE A O 1
ATOM 1504 N N . ASN A 1 194 ? 4.469 -5.138 2.435 1.00 89.00 194 ASN A N 1
ATOM 1505 C CA . ASN A 1 194 ? 3.379 -6.125 2.533 1.00 89.00 194 ASN A CA 1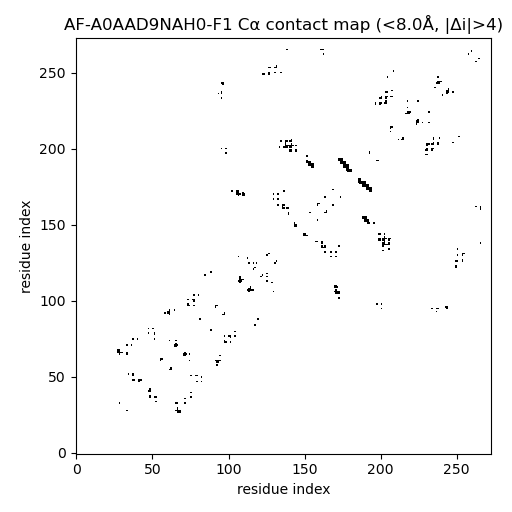
ATOM 1506 C C . ASN A 1 194 ? 2.634 -6.346 1.205 1.00 89.00 194 ASN A C 1
ATOM 1508 O O . ASN A 1 194 ? 2.102 -7.424 0.955 1.00 89.00 194 ASN A O 1
ATOM 1512 N N . HIS A 1 195 ? 2.590 -5.316 0.356 1.00 91.38 195 HIS A N 1
ATOM 1513 C CA . HIS A 1 195 ? 2.086 -5.409 -1.004 1.00 91.38 195 HIS A CA 1
ATOM 1514 C C . HIS A 1 195 ? 2.760 -4.365 -1.904 1.00 91.38 195 HIS A C 1
ATOM 1516 O O . HIS A 1 195 ? 3.085 -3.268 -1.445 1.00 91.38 195 HIS A O 1
ATOM 1522 N N . LEU A 1 196 ? 2.890 -4.654 -3.205 1.00 92.31 196 LEU A N 1
ATOM 1523 C CA . LEU A 1 196 ? 3.455 -3.707 -4.179 1.00 92.31 196 LEU A CA 1
ATOM 1524 C C . LEU A 1 196 ? 2.671 -2.386 -4.220 1.00 92.31 196 LEU A C 1
ATOM 1526 O O . LEU A 1 196 ? 3.271 -1.327 -4.301 1.00 92.31 196 LEU A O 1
ATOM 1530 N N . THR A 1 197 ? 1.349 -2.417 -4.052 1.00 92.94 197 THR A N 1
ATOM 1531 C CA . THR A 1 197 ? 0.533 -1.189 -3.980 1.00 92.94 197 THR A CA 1
ATOM 1532 C C . THR A 1 197 ? 0.882 -0.314 -2.774 1.00 92.94 197 THR A C 1
ATOM 1534 O O . THR A 1 197 ? 0.848 0.907 -2.878 1.00 92.94 197 THR A O 1
ATOM 1537 N N . LEU A 1 198 ? 1.277 -0.916 -1.644 1.00 93.94 198 LEU A N 1
ATOM 1538 C CA . LEU A 1 198 ? 1.765 -0.157 -0.492 1.00 93.94 198 LEU A CA 1
ATOM 1539 C C . LEU A 1 198 ? 3.131 0.469 -0.807 1.00 93.94 198 LEU A C 1
ATOM 1541 O O . LEU A 1 198 ? 3.342 1.641 -0.513 1.00 93.94 198 LEU A O 1
ATOM 1545 N N . GLN A 1 199 ? 4.022 -0.268 -1.479 1.00 96.75 199 GLN A N 1
ATOM 1546 C CA . GLN A 1 199 ? 5.280 0.288 -1.992 1.00 96.75 199 GLN A CA 1
ATOM 1547 C C . GLN A 1 199 ? 5.029 1.450 -2.969 1.00 96.75 199 GLN A C 1
ATOM 1549 O O . GLN A 1 199 ? 5.672 2.487 -2.856 1.00 96.75 199 GLN A O 1
ATOM 1554 N N . GLU A 1 200 ? 4.078 1.322 -3.896 1.00 96.31 200 GLU A N 1
ATOM 1555 C CA . GLU A 1 200 ? 3.702 2.378 -4.847 1.00 96.31 200 GLU A CA 1
ATOM 1556 C C . GLU A 1 200 ? 3.152 3.618 -4.109 1.00 96.31 200 GLU A C 1
ATOM 1558 O O . GLU A 1 200 ? 3.505 4.743 -4.457 1.00 96.31 200 GLU A O 1
ATOM 1563 N N . MET A 1 201 ? 2.377 3.440 -3.033 1.00 96.19 201 MET A N 1
ATOM 1564 C CA . MET A 1 201 ? 1.928 4.550 -2.182 1.00 96.19 201 MET A CA 1
ATOM 1565 C C . MET A 1 201 ? 3.101 5.246 -1.469 1.00 96.19 201 MET A C 1
ATOM 1567 O O . MET A 1 201 ? 3.190 6.473 -1.483 1.00 96.19 201 MET A O 1
ATOM 1571 N N . PHE A 1 202 ? 4.039 4.492 -0.884 1.00 97.31 202 PHE A N 1
ATOM 1572 C CA . PHE A 1 202 ? 5.225 5.070 -0.232 1.00 97.31 202 PHE A CA 1
ATOM 1573 C C . PHE A 1 202 ? 6.146 5.771 -1.235 1.00 97.31 202 PHE A C 1
ATOM 1575 O O . PHE A 1 202 ? 6.689 6.835 -0.944 1.00 97.31 202 PHE A O 1
ATOM 1582 N N . ALA A 1 203 ? 6.282 5.220 -2.440 1.00 97.12 203 ALA A N 1
ATOM 1583 C CA . ALA A 1 203 ? 7.024 5.850 -3.521 1.00 97.12 203 ALA A CA 1
ATOM 1584 C C . ALA A 1 203 ? 6.395 7.189 -3.934 1.00 97.12 203 ALA A C 1
ATOM 1586 O O . ALA A 1 203 ? 7.131 8.139 -4.198 1.00 97.12 203 ALA A O 1
ATOM 1587 N N . ALA A 1 204 ? 5.060 7.293 -3.945 1.00 96.94 204 ALA A N 1
ATOM 1588 C CA . ALA A 1 204 ? 4.369 8.553 -4.211 1.00 96.94 204 ALA A CA 1
ATOM 1589 C C . ALA A 1 204 ? 4.722 9.625 -3.168 1.00 96.94 204 ALA A C 1
ATOM 1591 O O . ALA A 1 204 ? 5.055 10.744 -3.554 1.00 96.94 204 ALA A O 1
ATOM 1592 N N . ILE A 1 205 ? 4.753 9.274 -1.875 1.00 95.62 205 ILE A N 1
ATOM 1593 C CA . ILE A 1 205 ? 5.216 10.179 -0.806 1.00 95.62 205 ILE A CA 1
ATOM 1594 C C . ILE A 1 205 ? 6.643 10.667 -1.101 1.00 95.62 205 ILE A C 1
ATOM 1596 O O . ILE A 1 205 ? 6.896 11.872 -1.116 1.00 95.62 205 ILE A O 1
ATOM 1600 N N . GLY A 1 206 ? 7.572 9.747 -1.380 1.00 94.25 206 GLY A N 1
ATOM 1601 C CA . GLY A 1 206 ? 8.976 10.089 -1.632 1.00 94.25 206 GLY A CA 1
ATOM 1602 C C . GLY A 1 206 ? 9.178 10.943 -2.891 1.00 94.25 206 GLY A C 1
ATOM 1603 O O . GLY A 1 206 ? 10.116 11.737 -2.969 1.00 94.25 206 GLY A O 1
ATOM 1604 N N . LEU A 1 207 ? 8.313 10.788 -3.897 1.00 93.88 207 LEU A N 1
ATOM 1605 C CA . LEU A 1 207 ? 8.327 11.596 -5.118 1.00 93.88 207 LEU A CA 1
ATOM 1606 C C . LEU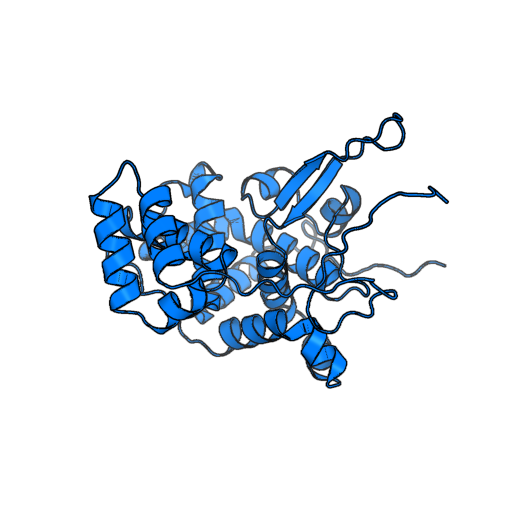 A 1 207 ? 7.825 13.016 -4.873 1.00 93.88 207 LEU A C 1
ATOM 1608 O O . LEU A 1 207 ? 8.448 13.957 -5.358 1.00 93.88 207 LEU A O 1
ATOM 1612 N N . LEU A 1 208 ? 6.743 13.174 -4.106 1.00 92.88 208 LEU A N 1
ATOM 1613 C CA . LEU A 1 208 ? 6.190 14.487 -3.768 1.00 92.88 208 LEU A CA 1
ATOM 1614 C C . LEU A 1 208 ? 7.118 15.307 -2.867 1.00 92.88 208 LEU A C 1
ATOM 1616 O O . LEU A 1 208 ? 7.153 16.529 -2.975 1.00 92.88 208 LEU A O 1
ATOM 1620 N N . ARG A 1 209 ? 7.908 14.635 -2.024 1.00 90.12 209 ARG A N 1
ATOM 1621 C CA . ARG A 1 209 ? 8.943 15.261 -1.183 1.00 90.12 209 ARG A CA 1
ATOM 1622 C C . ARG A 1 209 ? 10.259 15.532 -1.915 1.00 90.12 209 ARG A C 1
ATOM 1624 O O . ARG A 1 209 ? 11.123 16.236 -1.387 1.00 90.12 209 ARG A O 1
ATOM 1631 N N . GLY A 1 210 ? 10.444 14.914 -3.079 1.00 85.31 210 GLY A N 1
ATOM 1632 C CA . GLY A 1 210 ? 11.661 14.968 -3.877 1.00 85.31 210 GLY A CA 1
ATOM 1633 C C . GLY A 1 210 ? 11.647 16.067 -4.946 1.00 85.31 210 GLY A C 1
ATOM 1634 O O . GLY A 1 210 ? 10.704 16.849 -5.053 1.00 85.31 210 GLY A O 1
ATOM 1635 N N . PRO A 1 211 ? 12.700 16.140 -5.777 1.00 83.88 211 PRO A N 1
ATOM 1636 C CA . PRO A 1 211 ? 12.753 17.100 -6.872 1.00 83.88 211 PRO A CA 1
ATOM 1637 C C . PRO A 1 211 ? 11.683 16.801 -7.932 1.00 83.88 211 PRO A C 1
ATOM 1639 O O . PRO A 1 211 ? 11.506 15.655 -8.354 1.00 83.88 211 PRO A O 1
ATOM 1642 N N . GLN A 1 212 ? 11.048 17.856 -8.453 1.00 82.00 212 GLN A N 1
ATOM 1643 C CA . GLN A 1 212 ? 9.983 17.761 -9.465 1.00 82.00 212 GLN A CA 1
ATOM 1644 C C . GLN A 1 212 ? 10.407 17.011 -10.740 1.00 82.00 212 GLN A C 1
ATOM 1646 O O . GLN A 1 212 ? 9.570 16.412 -11.414 1.00 82.00 212 GLN A O 1
ATOM 1651 N N . GLN A 1 213 ? 11.707 16.970 -11.053 1.00 84.50 213 GLN A N 1
ATOM 1652 C CA . GLN A 1 213 ? 12.243 16.231 -12.199 1.00 84.50 213 GLN A CA 1
ATOM 1653 C C . GLN A 1 213 ? 11.844 14.745 -12.191 1.00 84.50 213 GLN A C 1
ATOM 1655 O O . GLN A 1 213 ? 11.608 14.165 -13.250 1.00 84.50 213 GLN A O 1
ATOM 1660 N N . ALA A 1 214 ? 11.742 14.131 -11.007 1.00 84.06 214 ALA A N 1
ATOM 1661 C CA . ALA A 1 214 ? 11.343 12.733 -10.873 1.00 84.06 214 ALA A CA 1
ATOM 1662 C C . ALA A 1 214 ? 9.858 12.518 -11.221 1.00 84.06 214 ALA A C 1
ATOM 1664 O O . ALA A 1 214 ? 9.509 11.485 -11.788 1.00 84.06 214 ALA A O 1
ATOM 1665 N N . LEU A 1 215 ? 8.994 13.508 -10.963 1.00 87.31 215 LEU A N 1
ATOM 1666 C CA . LEU A 1 215 ? 7.585 13.473 -11.373 1.00 87.31 215 LEU A CA 1
ATOM 1667 C C . LEU A 1 215 ? 7.447 13.559 -12.895 1.00 87.31 215 LEU A C 1
ATOM 1669 O O . LEU A 1 215 ? 6.657 12.823 -13.482 1.00 87.31 215 LEU A O 1
ATOM 1673 N N . LEU A 1 216 ? 8.266 14.389 -13.549 1.00 85.81 216 LEU A N 1
ATOM 1674 C CA . LEU A 1 216 ? 8.280 14.498 -15.013 1.00 85.81 216 LEU A CA 1
ATOM 1675 C C . LEU A 1 216 ? 8.656 13.173 -15.692 1.00 85.81 216 LEU A C 1
ATOM 1677 O O . LEU A 1 216 ? 8.152 12.871 -16.770 1.00 85.81 216 LEU A O 1
ATOM 1681 N N . GLN A 1 217 ? 9.500 12.354 -15.057 1.00 84.50 217 GLN A N 1
ATOM 1682 C CA . GLN A 1 217 ? 9.842 11.027 -15.577 1.00 84.50 217 GLN A CA 1
ATOM 1683 C C . GLN A 1 217 ? 8.648 10.062 -15.583 1.00 84.50 217 GLN A C 1
ATOM 1685 O O . GLN A 1 217 ? 8.583 9.204 -16.459 1.00 84.50 217 GLN A O 1
ATOM 1690 N N . LEU A 1 218 ? 7.687 10.204 -14.662 1.00 84.81 218 LEU A N 1
ATOM 1691 C CA . LEU A 1 218 ? 6.507 9.327 -14.591 1.00 84.81 218 LEU A CA 1
ATOM 1692 C C . LEU A 1 218 ? 5.573 9.497 -15.789 1.00 84.81 218 LEU A C 1
ATOM 1694 O O . LEU A 1 218 ? 4.941 8.539 -16.225 1.00 84.81 218 LEU A O 1
ATOM 1698 N N . VAL A 1 219 ? 5.481 10.724 -16.297 1.00 86.31 219 VAL A N 1
ATOM 1699 C CA . VAL A 1 219 ? 4.541 11.124 -17.352 1.00 86.31 219 VAL A CA 1
ATOM 1700 C C . VAL A 1 219 ? 5.238 11.386 -18.687 1.00 86.31 219 VAL A C 1
ATOM 1702 O O . VAL A 1 219 ? 4.658 11.995 -19.581 1.00 86.31 219 VAL A O 1
ATOM 1705 N N . LYS A 1 220 ? 6.489 10.928 -18.828 1.00 85.25 220 LYS A N 1
ATOM 1706 C CA . LYS A 1 220 ? 7.323 11.197 -20.004 1.00 85.25 220 LYS A CA 1
ATOM 1707 C C . LYS A 1 220 ? 6.754 10.587 -21.289 1.00 85.25 220 LYS A C 1
ATOM 1709 O O . LYS A 1 220 ? 6.829 11.212 -22.343 1.00 85.25 220 LYS A O 1
ATOM 1714 N N . ASP A 1 221 ? 6.202 9.379 -21.208 1.00 83.81 221 ASP A N 1
ATOM 1715 C CA . ASP A 1 221 ? 5.620 8.655 -22.341 1.00 83.81 221 ASP A CA 1
ATOM 1716 C C . ASP A 1 221 ? 4.515 7.679 -21.891 1.00 83.81 221 ASP A C 1
ATOM 1718 O O . ASP A 1 221 ? 4.321 7.424 -20.699 1.00 83.81 221 ASP A O 1
ATOM 1722 N N . LYS A 1 222 ? 3.763 7.138 -22.861 1.00 81.94 222 LYS A N 1
ATOM 1723 C CA . LYS A 1 222 ? 2.617 6.250 -22.601 1.00 81.94 222 LYS A CA 1
ATOM 1724 C C . LYS A 1 222 ? 3.008 4.943 -21.910 1.00 81.94 222 LYS A C 1
ATOM 1726 O O . LYS A 1 222 ? 2.221 4.445 -21.105 1.00 81.94 222 LYS A O 1
ATOM 1731 N N . ASP A 1 223 ? 4.181 4.394 -22.208 1.00 80.44 223 ASP A N 1
ATOM 1732 C CA . ASP A 1 223 ? 4.627 3.132 -21.618 1.00 80.44 223 ASP A CA 1
ATOM 1733 C C . ASP A 1 223 ? 5.014 3.338 -20.152 1.00 80.44 223 ASP A C 1
ATOM 1735 O O . ASP A 1 223 ? 4.609 2.555 -19.291 1.00 80.44 223 ASP A O 1
ATOM 1739 N N . SER A 1 224 ? 5.690 4.448 -19.850 1.00 77.56 224 SER A N 1
ATOM 1740 C CA . SER A 1 224 ? 5.998 4.892 -18.489 1.00 77.56 224 SER A CA 1
ATOM 1741 C C . 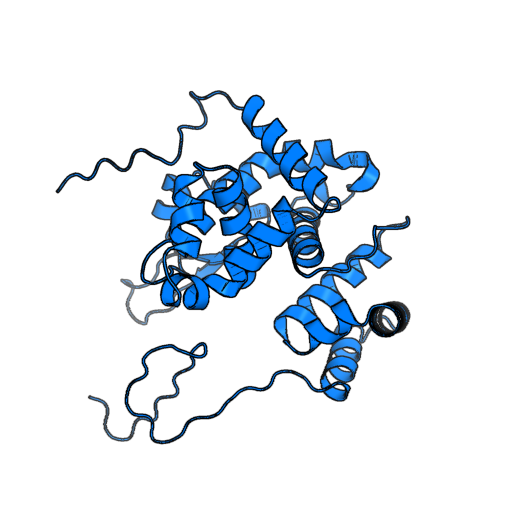SER A 1 224 ? 4.726 5.088 -17.660 1.00 77.56 224 SER A C 1
ATOM 1743 O O . SER A 1 224 ? 4.641 4.580 -16.539 1.00 77.56 224 SER A O 1
ATOM 1745 N N . ILE A 1 225 ? 3.703 5.738 -18.230 1.00 82.81 225 ILE A N 1
ATOM 1746 C CA . ILE A 1 225 ? 2.402 5.926 -17.570 1.00 82.81 225 ILE A CA 1
ATOM 1747 C C . ILE A 1 225 ? 1.735 4.576 -17.302 1.00 82.81 225 ILE A C 1
ATOM 1749 O O . ILE A 1 225 ? 1.294 4.318 -16.184 1.00 82.81 225 ILE A O 1
ATOM 1753 N N . ARG A 1 226 ? 1.687 3.691 -18.303 1.00 81.56 226 ARG A N 1
ATOM 1754 C CA . ARG A 1 226 ? 1.038 2.379 -18.183 1.00 81.56 226 ARG A CA 1
ATOM 1755 C C . ARG A 1 226 ? 1.706 1.499 -17.128 1.00 81.56 226 ARG A C 1
ATOM 1757 O O . ARG A 1 226 ? 1.021 0.832 -16.361 1.00 81.56 226 ARG A O 1
ATOM 1764 N N . GLN A 1 227 ? 3.034 1.500 -17.065 1.00 81.00 227 GLN A N 1
ATOM 1765 C CA . GLN A 1 227 ? 3.783 0.705 -16.088 1.00 81.00 227 GLN A CA 1
ATOM 1766 C C . GLN A 1 227 ? 3.660 1.249 -14.658 1.00 81.00 227 GLN A C 1
ATOM 1768 O O . GLN A 1 227 ? 3.854 0.497 -13.703 1.00 81.00 227 GLN A O 1
ATOM 1773 N N . ARG A 1 228 ? 3.340 2.541 -14.502 1.00 87.75 228 ARG A N 1
ATOM 1774 C CA . ARG A 1 228 ? 3.333 3.264 -13.219 1.00 87.75 228 ARG A CA 1
ATOM 1775 C C . ARG A 1 228 ? 1.966 3.851 -12.872 1.00 87.75 228 ARG A C 1
ATOM 1777 O O . ARG A 1 228 ? 1.877 4.768 -12.062 1.00 87.75 228 ARG A O 1
ATOM 1784 N N . GLU A 1 229 ? 0.894 3.319 -13.452 1.00 90.06 229 GLU A N 1
ATOM 1785 C CA . GLU A 1 229 ? -0.457 3.871 -13.319 1.00 90.06 229 GLU A CA 1
ATOM 1786 C C . GLU A 1 229 ? -0.894 3.993 -11.851 1.00 90.06 229 GLU A C 1
ATOM 1788 O O . GLU A 1 229 ? -1.403 5.030 -11.428 1.00 90.06 229 GLU A O 1
ATOM 1793 N N . VAL A 1 230 ? -0.652 2.950 -11.052 1.00 91.44 230 VAL A N 1
ATOM 1794 C CA . VAL A 1 230 ? -0.994 2.926 -9.621 1.00 91.44 230 VAL A CA 1
ATOM 1795 C C . VAL A 1 230 ? -0.213 3.991 -8.848 1.00 91.44 230 VAL A C 1
ATOM 1797 O O . VAL A 1 230 ? -0.798 4.738 -8.067 1.00 91.44 230 VAL A O 1
ATOM 1800 N N . LEU A 1 231 ? 1.091 4.109 -9.112 1.00 94.62 231 LEU A N 1
ATOM 1801 C CA . LEU A 1 231 ? 1.948 5.135 -8.519 1.00 94.62 231 LEU A CA 1
ATOM 1802 C C . LEU A 1 231 ? 1.444 6.548 -8.844 1.00 94.62 231 LEU A C 1
ATOM 1804 O O . LEU A 1 231 ? 1.322 7.379 -7.948 1.00 94.62 231 LEU A O 1
ATOM 1808 N N . ILE A 1 232 ? 1.108 6.812 -10.110 1.00 93.75 232 ILE A N 1
ATOM 1809 C CA . ILE A 1 232 ? 0.596 8.114 -10.561 1.00 93.75 232 ILE A CA 1
ATOM 1810 C C . ILE A 1 232 ? -0.734 8.445 -9.871 1.00 93.75 232 ILE A C 1
ATOM 1812 O O . ILE A 1 232 ? -0.922 9.573 -9.418 1.00 93.75 232 ILE A O 1
ATOM 1816 N N . LYS A 1 233 ? -1.638 7.467 -9.725 1.00 93.25 233 LYS A N 1
ATOM 1817 C CA . LYS A 1 233 ? -2.898 7.652 -8.985 1.00 93.25 233 LYS A CA 1
ATOM 1818 C C . LYS A 1 233 ? -2.652 8.056 -7.530 1.00 93.25 233 LYS A C 1
ATOM 1820 O O . LYS A 1 233 ? -3.339 8.948 -7.038 1.00 93.25 233 LYS A O 1
ATOM 1825 N N . PHE A 1 234 ? -1.662 7.462 -6.858 1.00 95.50 234 PHE A N 1
ATOM 1826 C CA . PHE A 1 234 ? -1.295 7.876 -5.501 1.00 95.50 234 PHE A CA 1
ATOM 1827 C C . PHE A 1 234 ? -0.667 9.266 -5.454 1.00 95.50 234 PHE A C 1
ATOM 1829 O O . PHE A 1 234 ? -1.038 10.043 -4.583 1.00 95.50 234 PHE A O 1
ATOM 1836 N N . VAL A 1 235 ? 0.216 9.610 -6.397 1.00 94.75 235 VAL A N 1
ATOM 1837 C CA . VAL A 1 235 ? 0.786 10.965 -6.506 1.00 94.75 235 VAL A CA 1
ATOM 1838 C C . VAL A 1 235 ? -0.331 12.006 -6.617 1.00 94.75 235 VAL A C 1
ATOM 1840 O O . VAL A 1 235 ? -0.364 12.952 -5.836 1.00 94.75 235 VAL A O 1
ATOM 1843 N N . ILE A 1 236 ? -1.287 11.800 -7.529 1.00 92.50 236 ILE A N 1
ATOM 1844 C CA . ILE A 1 236 ? -2.426 12.710 -7.718 1.00 92.50 236 ILE A CA 1
ATOM 1845 C C . ILE A 1 236 ? -3.305 12.744 -6.467 1.00 92.50 236 ILE A C 1
ATOM 1847 O O . ILE A 1 236 ? -3.675 13.818 -6.010 1.00 92.50 236 ILE A O 1
ATOM 1851 N N . GLY A 1 237 ? -3.633 11.588 -5.888 1.00 92.94 237 GLY A N 1
ATOM 1852 C CA . GLY A 1 237 ? -4.490 11.534 -4.707 1.00 92.94 237 GLY A CA 1
ATOM 1853 C C . GLY A 1 237 ? -3.855 12.159 -3.463 1.00 92.94 237 GLY A C 1
ATOM 1854 O O . GLY A 1 237 ? -4.573 12.729 -2.655 1.00 92.94 237 GLY A O 1
ATOM 1855 N N . LEU A 1 238 ? -2.533 12.082 -3.295 1.00 91.81 238 LEU A N 1
ATOM 1856 C CA . LEU A 1 238 ? -1.833 12.739 -2.185 1.00 91.81 238 LEU A CA 1
ATOM 1857 C C . LEU A 1 238 ? -1.690 14.250 -2.413 1.00 91.81 238 LEU A C 1
ATOM 1859 O O . LEU A 1 238 ? -1.694 15.007 -1.449 1.00 91.81 238 LEU A O 1
ATOM 1863 N N . TRP A 1 239 ? -1.569 14.686 -3.671 1.00 88.50 239 TRP A N 1
ATOM 1864 C CA . TRP A 1 239 ? -1.379 16.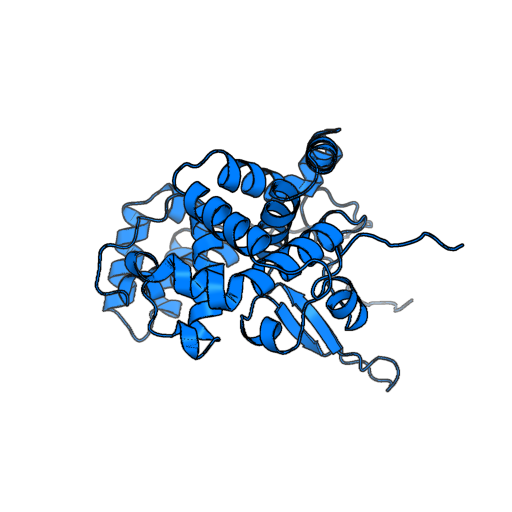095 -4.026 1.00 88.50 239 TRP A CA 1
ATOM 1865 C C . TRP A 1 239 ? -2.687 16.891 -4.116 1.00 88.50 239 TRP A C 1
ATOM 1867 O O . TRP A 1 239 ? -2.752 18.033 -3.671 1.00 88.50 239 TRP A O 1
ATOM 1877 N N . CYS A 1 240 ? -3.719 16.327 -4.747 1.00 83.38 240 CYS A N 1
ATOM 1878 C CA . CYS A 1 240 ? -4.934 17.054 -5.128 1.00 83.38 240 CYS A CA 1
ATOM 1879 C C . CYS A 1 240 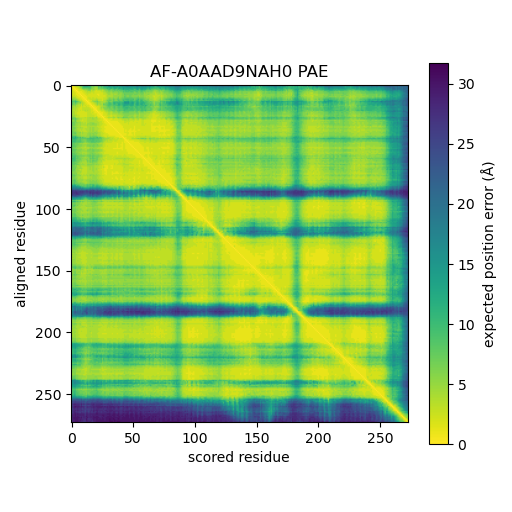? -6.096 16.890 -4.142 1.00 83.38 240 CYS A C 1
ATOM 1881 O O . CYS A 1 240 ? -7.023 17.696 -4.169 1.00 83.38 240 CYS A O 1
ATOM 1883 N N . ASP A 1 241 ? -6.094 15.847 -3.313 1.00 78.62 241 ASP A N 1
ATOM 1884 C CA . ASP A 1 241 ? -7.161 15.614 -2.340 1.00 78.62 241 ASP A CA 1
ATOM 1885 C C . ASP A 1 241 ? -6.863 16.405 -1.060 1.00 78.62 241 ASP A C 1
ATOM 1887 O O . ASP A 1 241 ? -5.936 16.075 -0.317 1.00 78.62 241 ASP A O 1
ATOM 1891 N N . SER A 1 242 ? -7.661 17.438 -0.781 1.00 73.44 242 SER A N 1
ATOM 1892 C CA . SER A 1 242 ? -7.528 18.252 0.436 1.00 73.44 242 SER A CA 1
ATOM 1893 C C . SER A 1 242 ? -7.692 17.437 1.723 1.00 73.44 242 SER A C 1
ATOM 1895 O O . SER A 1 242 ? -7.218 17.851 2.776 1.00 73.44 242 SER A O 1
ATOM 1897 N N . GLN A 1 243 ? -8.303 16.250 1.655 1.00 76.00 243 GLN A N 1
ATOM 1898 C CA . GLN A 1 243 ? -8.391 15.328 2.790 1.00 76.00 243 GLN A CA 1
ATOM 1899 C C . GLN A 1 243 ? -7.081 14.570 3.053 1.00 76.00 243 GLN A C 1
ATOM 1901 O O . GLN A 1 243 ? -6.969 13.904 4.080 1.00 76.00 243 GLN A O 1
ATOM 1906 N N . ASN A 1 244 ? -6.089 14.658 2.159 1.00 79.62 244 ASN A N 1
ATOM 1907 C CA . ASN A 1 244 ? -4.766 14.044 2.316 1.00 79.62 244 ASN A CA 1
ATOM 1908 C C . ASN A 1 244 ? -3.646 15.070 2.550 1.00 79.62 244 ASN A C 1
ATOM 1910 O O . ASN A 1 244 ? -2.564 14.672 2.985 1.00 79.62 244 ASN A O 1
ATOM 1914 N N . THR A 1 245 ? -3.876 16.369 2.307 1.00 79.94 245 THR A N 1
ATOM 1915 C CA . THR A 1 245 ? -2.825 17.400 2.437 1.00 79.94 245 THR A CA 1
ATOM 1916 C C . THR A 1 245 ? -2.245 17.447 3.844 1.00 79.94 245 THR A C 1
ATOM 1918 O O . THR A 1 245 ? -1.027 17.515 3.990 1.00 79.94 245 THR A O 1
ATOM 1921 N N . TRP A 1 246 ? -3.086 17.272 4.872 1.00 84.81 246 TRP A N 1
ATOM 1922 C CA . TRP A 1 246 ? -2.646 17.228 6.269 1.00 84.81 246 TRP A CA 1
ATOM 1923 C C . TRP A 1 246 ? -1.534 16.196 6.497 1.00 84.81 246 TRP A C 1
ATOM 1925 O O . TRP A 1 246 ? -0.614 16.454 7.267 1.00 84.81 246 TRP A O 1
ATOM 1935 N N . PHE A 1 247 ? -1.596 15.030 5.844 1.00 86.31 247 PHE A N 1
ATOM 1936 C CA . PHE A 1 247 ? -0.624 13.958 6.047 1.00 86.31 247 PHE A CA 1
ATOM 1937 C C . PHE A 1 247 ? 0.750 14.371 5.516 1.00 86.31 247 PHE A C 1
ATOM 1939 O O . PHE A 1 247 ? 1.759 14.190 6.197 1.00 86.31 247 PHE A O 1
ATOM 1946 N N . MET A 1 248 ? 0.776 14.969 4.322 1.00 88.38 248 MET A N 1
ATOM 1947 C CA . MET A 1 248 ? 2.007 15.462 3.704 1.00 88.38 248 MET A CA 1
ATOM 1948 C C . MET A 1 248 ? 2.574 16.666 4.464 1.00 88.38 248 MET A C 1
ATOM 1950 O O . MET A 1 248 ? 3.764 16.672 4.763 1.00 88.38 248 MET A O 1
ATOM 1954 N N . GLU A 1 249 ? 1.732 17.619 4.870 1.00 86.88 249 GLU A N 1
ATOM 1955 C CA . GLU A 1 249 ? 2.133 18.798 5.655 1.00 86.88 249 GLU A CA 1
ATOM 1956 C C . GLU A 1 249 ? 2.795 18.412 6.985 1.00 86.88 249 GLU A C 1
ATOM 1958 O O . GLU A 1 249 ? 3.873 18.906 7.324 1.00 86.88 249 GLU A O 1
ATOM 1963 N N . HIS A 1 250 ? 2.191 17.483 7.734 1.00 86.38 250 HIS A N 1
ATOM 1964 C CA . HIS A 1 250 ? 2.788 17.007 8.979 1.00 86.38 250 HIS A CA 1
ATOM 1965 C C . HIS A 1 250 ? 4.100 16.261 8.717 1.00 86.38 250 HIS A C 1
ATOM 1967 O O . HIS A 1 250 ? 5.077 16.474 9.434 1.00 86.38 250 HIS A O 1
ATOM 1973 N N . LEU A 1 251 ? 4.159 15.414 7.686 1.00 85.44 251 LEU A N 1
ATOM 1974 C CA . LEU A 1 251 ? 5.378 14.682 7.355 1.00 85.44 251 LEU A CA 1
ATOM 1975 C C . LEU A 1 251 ? 6.512 15.624 6.920 1.00 85.44 251 LEU A C 1
ATOM 1977 O O . LEU A 1 251 ? 7.686 15.357 7.189 1.00 85.44 251 LEU A O 1
ATOM 1981 N N . ASP A 1 252 ? 6.205 16.717 6.225 1.00 85.81 252 ASP A N 1
ATOM 1982 C CA . ASP A 1 252 ? 7.179 17.746 5.843 1.00 85.81 252 ASP A CA 1
ATOM 1983 C C . ASP A 1 252 ? 7.726 18.474 7.073 1.00 85.81 252 ASP A C 1
ATOM 1985 O O . ASP A 1 252 ? 8.941 18.641 7.172 1.00 85.81 252 ASP A O 1
ATOM 1989 N N . SER A 1 253 ? 6.881 18.747 8.075 1.00 83.38 253 SER A N 1
ATOM 1990 C CA . SER A 1 253 ? 7.314 19.355 9.342 1.00 83.38 253 SER A CA 1
ATOM 1991 C C . SER A 1 253 ? 8.321 18.508 10.135 1.00 83.38 253 SER A C 1
ATOM 1993 O O . SER A 1 253 ? 9.142 19.057 10.867 1.00 83.38 253 SER A O 1
ATOM 1995 N N . VAL A 1 254 ? 8.312 17.178 9.963 1.00 80.75 254 VAL A N 1
ATOM 1996 C CA . VAL A 1 254 ? 9.306 16.280 10.580 1.00 80.75 254 VAL A CA 1
ATOM 1997 C C . VAL A 1 254 ? 10.698 16.529 9.998 1.00 80.75 254 VAL A C 1
ATOM 1999 O O . VAL A 1 254 ? 11.685 16.473 10.722 1.00 80.75 254 VAL A O 1
ATOM 2002 N N . ARG A 1 255 ? 10.798 16.840 8.697 1.00 64.06 255 ARG A N 1
ATOM 2003 C CA . ARG A 1 255 ? 12.088 17.066 8.024 1.00 64.06 255 ARG A CA 1
ATOM 2004 C C . ARG A 1 255 ? 12.820 18.273 8.592 1.00 64.06 255 ARG A C 1
ATOM 2006 O O . ARG A 1 255 ? 14.032 18.216 8.762 1.00 64.06 255 ARG A O 1
ATOM 2013 N N . ASP A 1 256 ? 12.077 19.332 8.889 1.00 58.53 256 ASP A N 1
ATOM 2014 C CA . ASP A 1 256 ? 12.631 20.590 9.388 1.00 58.53 256 ASP A CA 1
ATOM 2015 C C . ASP A 1 256 ? 13.192 20.455 10.818 1.00 58.53 256 ASP A C 1
ATOM 2017 O O . ASP A 1 256 ? 13.912 21.333 11.288 1.00 58.53 256 ASP A O 1
ATOM 2021 N N . GLN A 1 257 ? 12.902 19.341 11.503 1.00 56.28 257 GLN A N 1
ATOM 2022 C CA . GLN A 1 257 ? 13.388 19.032 12.850 1.00 56.28 257 GLN A CA 1
ATOM 2023 C C . GLN A 1 257 ? 14.635 18.128 12.866 1.00 56.28 257 GLN A C 1
ATOM 2025 O O . GLN A 1 257 ? 15.189 17.884 13.939 1.00 56.28 257 GLN A O 1
ATOM 2030 N N . LEU A 1 258 ? 15.087 17.614 11.715 1.00 55.47 258 LEU A N 1
ATOM 2031 C CA . LEU A 1 258 ? 16.214 16.677 11.640 1.00 55.47 258 LEU A CA 1
ATOM 2032 C C . LEU A 1 258 ? 17.544 17.395 11.399 1.00 55.47 258 LEU A C 1
ATOM 2034 O O . LEU A 1 258 ? 17.675 18.182 10.464 1.00 55.47 258 LEU A O 1
ATOM 2038 N N . ASP A 1 259 ? 18.554 17.063 12.209 1.00 47.12 259 ASP A N 1
ATOM 2039 C CA . ASP A 1 259 ? 19.933 17.524 12.022 1.00 47.12 259 ASP A CA 1
ATOM 2040 C C . ASP A 1 259 ? 20.564 16.839 10.788 1.00 47.12 259 ASP A C 1
ATOM 2042 O O . ASP A 1 259 ? 20.708 15.606 10.787 1.00 47.12 259 ASP A O 1
ATOM 2046 N N . PRO A 1 260 ? 21.000 17.604 9.764 1.00 48.56 260 PRO A N 1
ATOM 2047 C CA . PRO A 1 260 ? 21.663 17.077 8.570 1.00 48.56 260 PRO A CA 1
ATOM 2048 C C . PRO A 1 260 ? 22.889 16.195 8.853 1.00 48.56 260 PRO A C 1
ATOM 2050 O O . PRO A 1 260 ? 23.272 15.400 7.995 1.00 48.56 260 PRO A O 1
ATOM 2053 N N . GLN A 1 261 ? 23.520 16.324 10.027 1.00 43.38 261 GLN A N 1
ATOM 2054 C CA . GLN A 1 261 ? 24.685 15.518 10.404 1.00 43.38 261 GLN A CA 1
ATOM 2055 C C . GLN A 1 261 ? 24.336 14.105 10.892 1.00 43.38 261 GLN A C 1
ATOM 2057 O O . GLN A 1 261 ? 25.166 13.204 10.785 1.00 43.38 261 GLN A O 1
ATOM 2062 N N . THR A 1 262 ? 23.122 13.889 11.404 1.00 42.34 262 THR A N 1
ATOM 2063 C CA . THR A 1 262 ? 22.678 12.583 11.938 1.00 42.34 262 THR A CA 1
ATOM 2064 C C . THR A 1 262 ? 21.855 11.773 10.937 1.00 42.34 262 THR A C 1
ATOM 2066 O O . THR A 1 262 ? 21.756 10.552 11.056 1.00 42.34 262 THR A O 1
ATOM 2069 N N . HIS A 1 263 ? 21.318 12.444 9.917 1.00 47.88 263 HIS A N 1
ATOM 2070 C CA . HIS A 1 263 ? 20.517 11.856 8.851 1.00 47.88 263 HIS A CA 1
ATOM 2071 C C . HIS A 1 263 ? 21.049 12.325 7.490 1.00 47.88 263 HIS A C 1
ATOM 2073 O O . HIS A 1 263 ? 20.479 13.237 6.883 1.00 47.88 263 HIS A O 1
ATOM 2079 N N . PRO A 1 264 ? 22.168 11.750 7.004 1.00 43.25 264 PRO A N 1
ATOM 2080 C CA . PRO A 1 264 ? 22.704 12.115 5.703 1.00 43.25 264 PRO A CA 1
ATOM 2081 C C . PRO A 1 264 ? 21.658 11.829 4.623 1.00 43.25 264 PRO A C 1
ATOM 2083 O O . PRO A 1 264 ? 20.997 10.791 4.641 1.00 43.25 264 PRO A O 1
ATOM 2086 N N . HIS A 1 265 ? 21.502 12.758 3.679 1.00 47.16 265 HIS A N 1
ATOM 2087 C CA . HIS A 1 265 ? 20.613 12.580 2.534 1.00 47.16 265 HIS A CA 1
ATOM 2088 C C . HIS A 1 265 ? 20.860 11.214 1.864 1.00 47.16 265 HIS A C 1
ATOM 2090 O O . HIS A 1 265 ? 21.995 10.962 1.439 1.00 47.16 265 HIS A O 1
ATOM 2096 N N . PRO A 1 266 ? 19.830 10.364 1.685 1.00 46.41 266 PRO A N 1
ATOM 2097 C CA . PRO A 1 266 ? 19.948 9.179 0.846 1.00 46.41 266 PRO A CA 1
ATOM 2098 C C . PRO A 1 266 ? 20.037 9.654 -0.610 1.00 46.41 266 PRO A C 1
ATOM 2100 O O . PRO A 1 266 ? 19.033 9.877 -1.280 1.00 46.41 266 PRO A O 1
ATOM 2103 N N . GLY A 1 267 ? 21.249 9.965 -1.075 1.00 45.06 267 GLY A N 1
ATOM 2104 C CA . GLY A 1 267 ? 21.397 10.678 -2.346 1.00 45.06 267 GLY A CA 1
ATOM 2105 C C . GLY A 1 267 ? 22.810 10.956 -2.844 1.00 45.06 267 GLY A C 1
ATOM 2106 O O . GLY A 1 267 ? 22.964 11.749 -3.769 1.00 45.06 267 GLY A O 1
ATOM 2107 N N . LYS A 1 268 ? 23.851 10.319 -2.301 1.00 35.09 268 LYS A N 1
ATOM 2108 C CA . LYS A 1 268 ? 25.164 10.287 -2.965 1.00 35.09 268 LYS A CA 1
ATOM 2109 C C . LYS A 1 268 ? 25.607 8.853 -3.211 1.00 35.09 268 LYS A C 1
ATOM 2111 O O . LYS A 1 268 ? 26.583 8.381 -2.644 1.00 35.09 268 LYS A O 1
ATOM 2116 N N . LEU A 1 269 ? 24.910 8.185 -4.128 1.00 37.78 269 LEU A N 1
ATOM 2117 C CA . LEU A 1 269 ? 25.558 7.151 -4.926 1.00 37.78 269 LEU A CA 1
ATOM 2118 C C . LEU A 1 269 ? 26.514 7.869 -5.881 1.00 37.78 269 LEU A C 1
ATOM 2120 O O . LEU A 1 269 ? 26.130 8.341 -6.949 1.00 37.78 269 LEU A O 1
ATOM 2124 N N . THR A 1 270 ? 27.772 8.002 -5.467 1.00 33.22 270 THR A N 1
ATOM 2125 C CA . THR A 1 270 ? 28.861 8.163 -6.422 1.00 33.22 270 THR A CA 1
ATOM 2126 C C . THR A 1 270 ? 28.873 6.908 -7.281 1.00 33.22 270 THR A C 1
ATOM 2128 O O . THR A 1 270 ? 29.190 5.824 -6.796 1.00 33.22 270 THR A O 1
ATOM 2131 N N . HIS A 1 271 ? 28.504 7.043 -8.552 1.00 35.09 271 HIS A N 1
ATOM 2132 C CA . HIS A 1 271 ? 28.885 6.065 -9.558 1.00 35.09 271 HIS A CA 1
ATOM 2133 C C . HIS A 1 271 ? 30.414 5.967 -9.558 1.00 35.09 271 HIS A C 1
ATOM 2135 O O . HIS A 1 271 ? 31.095 6.858 -10.060 1.00 35.09 271 HIS A O 1
ATOM 2141 N N . SER A 1 272 ? 30.955 4.901 -8.978 1.00 27.69 272 SER A N 1
ATOM 2142 C CA . SER A 1 272 ? 32.328 4.471 -9.219 1.00 27.69 272 SER A CA 1
ATOM 2143 C C . SER A 1 272 ? 32.273 3.110 -9.903 1.00 27.69 272 SER A C 1
ATOM 2145 O O . SER A 1 272 ? 31.968 2.116 -9.249 1.00 27.69 272 SER A O 1
ATOM 2147 N N . VAL A 1 273 ? 32.458 3.191 -11.227 1.00 31.95 273 VAL A N 1
ATOM 2148 C CA . VAL A 1 273 ? 32.948 2.215 -12.224 1.00 31.95 273 VAL A CA 1
ATOM 2149 C C . VAL A 1 273 ? 32.945 0.741 -11.826 1.00 31.95 273 VAL A C 1
ATOM 2151 O O . VAL A 1 273 ? 33.705 0.372 -10.907 1.00 31.95 273 VAL A O 1
#

InterPro domains:
  IPR051261 NOD-like receptor [PTHR24106] (1-205)

Foldseek 3Di:
DDPPDDDDDDDDPPDDDDDDPDDDDDFADDPVRLLVVLCVLCVVPVPLSVQLVVLCVVQVQLVVQVSHVVSSVLSSLLSVVCVVDPDDDDRDNDPLSSLVSSLLSLQCVQPPVNVPDDCVVPVLVSCVQQLLLLQLLLQLLLVQCVDVVRHFKAAPVSCVLSVNDPSSVSSLQKDWDADDDPDPVRGGIIIGGPDNLSSLLSPLLNCVVDDCVSVCQCVVDDVSCVSNVSSVSNNCCCPPPPVNVVVSVSSVVSVVVDDCVVRPPSDDPPPDD

Secondary structure (DSSP, 8-state):
--TT--------TT--PPP-S---------HHHHHHHHHHHTTT-HHHHHHHHHHHHH-HHHHHHTTSHHHHHHHHHHHHHHHHSSS-PPPP-SHHHHHHHHHHHHHHHH-GGGTT--HHHHHHHHHHHHHHHHHHHHHHHHHHHHSSSPP--B-HHHHHHTT--HHHHTTSSEEEEE---SSGGG--EEEEESSHHHHHHHHHHHHHTS-HHHHHHHTSSHHHHHHTHHHHHHHHHHHH-HHHHHHHHHHHHHHTTS-TTTS--S-------

Nearest PDB structures (foldseek):
  5irm-assembly1_C  TM=6.992E-01  e=7.649E-08  Oryctolagus cuniculus
  5irm-assembly1_A  TM=7.047E-01  e=1.657E-06  Oryctolagus cuniculus
  7wbu-assembly1_A  TM=6.623E-01  e=5.156E-06  Bos taurus
  7wbt-assembly1_B  TM=6.510E-01  e=9.097E-06  Bos taurus
  8h96-assembly1_A  TM=6.082E-01  e=2.457E-05  Mus musculus